Protein AF-0000000080755543 (afdb_homodimer)

Solvent-accessible surface area (backbone atoms only — not comparable to full-atom values): 15849 Å² total; per-residue (Å²): 126,60,71,43,60,29,47,16,45,87,74,57,48,72,67,42,70,50,71,41,72,50,65,40,46,71,66,43,45,53,39,49,22,66,61,33,65,43,35,52,30,51,50,73,30,61,71,57,5,44,73,40,98,72,52,38,37,32,52,60,81,50,53,57,50,35,38,46,50,20,32,36,39,59,59,58,41,4,62,70,47,40,73,37,30,40,39,40,36,50,69,46,90,46,44,70,67,39,34,38,34,35,40,38,29,32,68,40,81,47,79,89,42,25,35,35,30,38,45,31,28,24,38,79,83,71,44,67,28,30,42,36,38,33,36,31,35,43,19,78,60,75,49,71,47,65,40,48,82,73,67,48,73,44,78,90,127,60,72,44,62,28,48,16,46,86,72,57,47,72,69,41,69,51,71,42,74,50,64,42,45,71,66,42,45,52,40,50,22,66,60,34,65,44,35,52,27,50,51,72,30,60,72,58,5,44,72,39,98,73,53,37,38,32,51,61,79,52,52,58,51,36,38,46,49,19,33,35,40,59,58,57,43,4,61,69,47,40,73,38,30,39,40,40,36,50,69,46,90,46,43,70,66,38,34,38,36,35,41,37,30,31,67,40,80,47,78,90,42,25,35,35,30,37,46,32,29,24,37,78,82,69,44,67,28,31,42,37,37,33,36,31,36,42,19,79,59,76,48,72,45,66,40,48,82,73,68,49,74,45,79,90

pLDDT: mean 97.22, std 3.9, range [59.38, 99.0]

Radius of gyration: 18.63 Å; Cα contacts (8 Å, |Δi|>4): 804; chains: 2; bounding box: 37×51×47 Å

Secondary structure (DSSP, 8-state):
--EEE---GGG--TT-EEEEEEE--HHHHHHHHHHH----HHHH-HHHHHTSTTSS-B--TTHHHHHHHHHHHHTSS-TTPEEEEEEEEE-S--BTTPEEEEEEEEEEEETTTEEEEEEEEE-TT--EEEEEEEEEEPPSS--EEEPPPPPPEEE-/--EEE---GGG--TT-EEEEEEE--HHHHHHHHHHH----HHHH-HHHHHTSTTSS-B--TTHHHHHHHHHHHHTSS-TT-EEEEEEEEE-SPPBTTPEEEEEEEEEEEETTTEEEEEEEEE-TT--EEEEEEEEEE--SS--EEEPPPPPPEEE-

Structure (mmCIF, N/CA/C/O backbone):
data_AF-0000000080755543-model_v1
#
loop_
_entity.id
_entity.type
_entity.pdbx_description
1 polymer '3-Re enoyl-CoA hydratase PhaJ'
#
loop_
_atom_site.group_PDB
_atom_site.id
_atom_site.type_symbol
_atom_site.label_atom_id
_atom_site.label_alt_id
_atom_site.label_comp_id
_atom_site.label_asym_id
_atom_site.label_entity_id
_atom_site.label_seq_id
_atom_site.pdbx_PDB_ins_code
_atom_site.Cartn_x
_atom_site.Cartn_y
_atom_site.Cartn_z
_atom_site.occupancy
_atom_site.B_iso_or_equiv
_atom_site.auth_seq_id
_atom_site.auth_comp_id
_atom_site.auth_asym_id
_atom_site.auth_atom_id
_atom_site.pdbx_PDB_model_num
ATOM 1 N N . MET A 1 1 ? 8.055 -24.906 4.914 1 59.69 1 MET A N 1
ATOM 2 C CA . MET A 1 1 ? 7.906 -23.781 4 1 59.69 1 MET A CA 1
ATOM 3 C C . MET A 1 1 ? 6.59 -23.875 3.234 1 59.69 1 MET A C 1
ATOM 5 O O . MET A 1 1 ? 6.098 -24.969 2.963 1 59.69 1 MET A O 1
ATOM 9 N N . SER A 1 2 ? 5.754 -22.766 3.199 1 84.81 2 SER A N 1
ATOM 10 C CA . SER A 1 2 ? 4.422 -22.875 2.613 1 84.81 2 SER A CA 1
ATOM 11 C C . SER A 1 2 ? 4.473 -22.734 1.096 1 84.81 2 SER A C 1
ATOM 13 O O . SER A 1 2 ? 5.324 -22.016 0.563 1 84.81 2 SER A O 1
ATOM 15 N N . GLN A 1 3 ? 3.984 -23.672 0.426 1 94.31 3 GLN A N 1
ATOM 16 C CA . GLN A 1 3 ? 3.85 -23.641 -1.026 1 94.31 3 GLN A CA 1
ATOM 17 C C . GLN A 1 3 ? 2.514 -23.047 -1.442 1 94.31 3 GLN A C 1
ATOM 19 O O . GLN A 1 3 ? 1.481 -23.312 -0.825 1 94.31 3 GLN A O 1
ATOM 24 N N . VAL A 1 4 ? 2.594 -22.203 -2.484 1 96.44 4 VAL A N 1
ATOM 25 C CA . VAL A 1 4 ? 1.366 -21.625 -3.023 1 96.44 4 VAL A CA 1
ATOM 26 C C . VAL A 1 4 ? 1.247 -21.969 -4.508 1 96.44 4 VAL A C 1
ATOM 28 O O . VAL A 1 4 ? 2.215 -21.844 -5.262 1 96.44 4 VAL A O 1
ATOM 31 N N . THR A 1 5 ? 0.098 -22.406 -4.898 1 98 5 THR A N 1
ATOM 32 C CA . THR A 1 5 ? -0.198 -22.703 -6.297 1 98 5 THR A CA 1
ATOM 33 C C . THR A 1 5 ? -1.184 -21.688 -6.871 1 98 5 THR A C 1
ATOM 35 O O . THR A 1 5 ? -2.162 -21.328 -6.215 1 98 5 THR A O 1
ATOM 38 N N . ASN A 1 6 ? -0.936 -21.219 -8.102 1 98.44 6 ASN A N 1
ATOM 39 C CA . ASN A 1 6 ? -1.79 -20.203 -8.695 1 98.44 6 ASN A CA 1
ATOM 40 C C . ASN A 1 6 ? -3.006 -20.812 -9.383 1 98.44 6 ASN A C 1
ATOM 42 O O . ASN A 1 6 ? -3.117 -22.031 -9.469 1 98.44 6 ASN A O 1
ATOM 46 N N . VAL A 1 7 ? -3.963 -19.922 -9.648 1 98.75 7 VAL A N 1
ATOM 47 C CA . VAL A 1 7 ? -5.086 -20.25 -10.516 1 98.75 7 VAL A CA 1
ATOM 48 C C . VAL A 1 7 ? -4.91 -19.562 -11.867 1 98.75 7 VAL A C 1
ATOM 50 O O . VAL A 1 7 ? -5.121 -18.359 -11.992 1 98.75 7 VAL A O 1
ATOM 53 N N . PRO A 1 8 ? -4.566 -20.281 -12.891 1 98.75 8 PRO A N 1
ATOM 54 C CA . PRO A 1 8 ? -4.332 -19.656 -14.195 1 98.75 8 PRO A CA 1
ATOM 55 C C . PRO A 1 8 ? -5.605 -19.078 -14.805 1 98.75 8 PRO A C 1
ATOM 57 O O . PRO A 1 8 ? -6.711 -19.469 -14.43 1 98.75 8 PRO A O 1
ATOM 60 N N . TYR A 1 9 ? -5.438 -18.188 -15.758 1 98.81 9 TYR A N 1
ATOM 61 C CA . TYR A 1 9 ? -6.523 -17.453 -16.406 1 98.81 9 TYR A CA 1
ATOM 62 C C . TYR A 1 9 ? -7.613 -18.422 -16.875 1 98.81 9 TYR A C 1
ATOM 64 O O . TYR A 1 9 ? -8.805 -18.172 -16.656 1 98.81 9 TYR A O 1
ATOM 72 N N . GLY A 1 10 ? -7.184 -19.469 -17.469 1 98.69 10 GLY A N 1
ATOM 73 C CA . GLY A 1 10 ? -8.125 -20.406 -18.031 1 98.69 10 GLY A CA 1
ATOM 74 C C . GLY A 1 10 ? -9.016 -21.062 -17 1 98.69 10 GLY A C 1
ATOM 75 O O . GLY A 1 10 ? -10.125 -21.5 -17.297 1 98.69 10 GLY A O 1
ATOM 76 N N . ASP A 1 11 ? -8.523 -21.141 -15.734 1 98.75 11 ASP A N 1
ATOM 77 C CA . ASP A 1 11 ? -9.234 -21.859 -14.68 1 98.75 11 ASP A CA 1
ATOM 78 C C . ASP A 1 11 ? -10.016 -20.891 -13.789 1 98.75 11 ASP A C 1
ATOM 80 O O . ASP A 1 11 ? -10.773 -21.328 -12.914 1 98.75 11 ASP A O 1
ATOM 84 N N . LEU A 1 12 ? -9.852 -19.594 -13.961 1 98.81 12 LEU A N 1
ATOM 85 C CA . LEU A 1 12 ? -10.625 -18.625 -13.211 1 98.81 12 LEU A CA 1
ATOM 86 C C . LEU A 1 12 ? -12.07 -18.578 -13.695 1 98.81 12 LEU A C 1
ATOM 88 O O . LEU A 1 12 ? -12.336 -18.797 -14.883 1 98.81 12 LEU A O 1
ATOM 92 N N . GLU A 1 13 ? -12.961 -18.281 -12.789 1 98.75 13 GLU A N 1
ATOM 93 C CA . GLU A 1 13 ? -14.375 -18.156 -13.125 1 98.75 13 GLU A CA 1
ATOM 94 C C . GLU A 1 13 ? -14.969 -16.875 -12.539 1 98.75 13 GLU A C 1
ATOM 96 O O . GLU A 1 13 ? -14.727 -16.547 -11.375 1 98.75 13 GLU A O 1
ATOM 101 N N . VAL A 1 14 ? -15.773 -16.219 -13.414 1 98.81 14 VAL A N 1
ATOM 102 C CA . VAL A 1 14 ? -16.484 -15.047 -12.914 1 98.81 14 VAL A CA 1
ATOM 103 C C . VAL A 1 14 ? -17.328 -15.438 -11.703 1 98.81 14 VAL A C 1
ATOM 105 O O . VAL A 1 14 ? -18.031 -16.453 -11.727 1 98.81 14 VAL A O 1
ATOM 108 N N . GLY A 1 15 ? -17.234 -14.742 -10.633 1 98.88 15 GLY A N 1
ATOM 109 C CA . GLY A 1 15 ? -17.953 -15.031 -9.398 1 98.88 15 GLY A CA 1
ATOM 110 C C . GLY A 1 15 ? -17.125 -15.82 -8.398 1 98.88 15 GLY A C 1
ATOM 111 O O . GLY A 1 15 ? -17.516 -15.953 -7.238 1 98.88 15 GLY A O 1
ATOM 112 N N . GLN A 1 16 ? -16 -16.375 -8.828 1 98.88 16 GLN A N 1
ATOM 113 C CA . GLN A 1 16 ? -15.109 -17.109 -7.938 1 98.88 16 GLN A CA 1
ATOM 114 C C . GLN A 1 16 ? -14.609 -16.219 -6.805 1 98.88 16 GLN A C 1
ATOM 116 O O . GLN A 1 16 ? -14.289 -15.047 -7.031 1 98.88 16 GLN A O 1
ATOM 121 N N . LYS A 1 17 ? -14.516 -16.75 -5.602 1 98.94 17 LYS A N 1
ATOM 122 C CA . LYS A 1 17 ? -14.148 -15.953 -4.434 1 98.94 17 LYS A CA 1
ATOM 123 C C . LYS A 1 17 ? -12.961 -16.578 -3.701 1 98.94 17 LYS A C 1
ATOM 125 O O . LYS A 1 17 ? -12.719 -17.781 -3.809 1 98.94 17 LYS A O 1
ATOM 130 N N . ALA A 1 18 ? -12.211 -15.828 -2.988 1 98.88 18 ALA A N 1
ATOM 131 C CA . ALA A 1 18 ? -11.133 -16.188 -2.074 1 98.88 18 ALA A CA 1
ATOM 132 C C . ALA A 1 18 ? -10.93 -15.117 -1.008 1 98.88 18 ALA A C 1
ATOM 134 O O . ALA A 1 18 ? -11.461 -14.016 -1.12 1 98.88 18 ALA A O 1
ATOM 135 N N . SER A 1 19 ? -10.242 -15.461 0.04 1 98.81 19 SER A N 1
ATOM 136 C CA . SER A 1 19 ? -10.023 -14.477 1.097 1 98.81 19 SER A CA 1
ATOM 137 C C . SER A 1 19 ? -8.641 -14.625 1.723 1 98.81 19 SER A C 1
ATOM 139 O O . SER A 1 19 ? -8.016 -15.68 1.61 1 98.81 19 SER A O 1
ATOM 141 N N . TYR A 1 20 ? -8.164 -13.633 2.289 1 98.69 20 TYR A N 1
ATOM 142 C CA . TYR A 1 20 ? -6.914 -13.5 3.025 1 98.69 20 TYR A CA 1
ATOM 143 C C . TYR A 1 20 ? -7.105 -12.648 4.273 1 98.69 20 TYR A C 1
ATOM 145 O O . TYR A 1 20 ? -7.621 -11.531 4.191 1 98.69 20 TYR A O 1
ATOM 153 N N . SER A 1 21 ? -6.715 -13.141 5.441 1 98.69 21 SER A N 1
ATOM 154 C CA . SER A 1 21 ? -6.98 -12.43 6.688 1 98.69 21 SER A CA 1
ATOM 155 C C . SER A 1 21 ? -5.695 -12.211 7.48 1 98.69 21 SER A C 1
ATOM 157 O O . SER A 1 21 ? -4.793 -13.047 7.461 1 98.69 21 SER A O 1
ATOM 159 N N . LYS A 1 22 ? -5.684 -11.117 8.18 1 98.31 22 LYS A N 1
ATOM 160 C CA . LYS A 1 22 ? -4.566 -10.781 9.055 1 98.31 22 LYS A CA 1
ATOM 161 C C . LYS A 1 22 ? -5.02 -9.875 10.203 1 98.31 22 LYS A C 1
ATOM 163 O O . LYS A 1 22 ? -5.812 -8.953 9.992 1 98.31 22 LYS A O 1
ATOM 168 N N . THR A 1 23 ? -4.555 -10.133 11.352 1 98.69 23 THR A N 1
ATOM 169 C CA . THR A 1 23 ? -4.789 -9.242 12.477 1 98.69 23 THR A CA 1
ATOM 170 C C . THR A 1 23 ? -3.711 -8.164 12.547 1 98.69 23 THR A C 1
ATOM 172 O O . THR A 1 23 ? -2.52 -8.461 12.438 1 98.69 23 THR A O 1
ATOM 175 N N . VAL A 1 24 ? -4.102 -6.941 12.711 1 98.31 24 VAL A N 1
ATOM 176 C CA . VAL A 1 24 ? -3.203 -5.793 12.742 1 98.31 24 VAL A CA 1
ATOM 177 C C . VAL A 1 24 ? -2.51 -5.719 14.102 1 98.31 24 VAL A C 1
ATOM 179 O O . VAL A 1 24 ? -3.162 -5.516 15.133 1 98.31 24 VAL A O 1
ATOM 182 N N . GLU A 1 25 ? -1.254 -5.875 14.047 1 97.75 25 GLU A N 1
ATOM 183 C CA . GLU A 1 25 ? -0.444 -5.793 15.258 1 97.75 25 GLU A CA 1
ATOM 184 C C . GLU A 1 25 ? 0.414 -4.531 15.266 1 97.75 25 GLU A C 1
ATOM 186 O O . GLU A 1 25 ? 0.613 -3.904 14.219 1 97.75 25 GLU A O 1
ATOM 191 N N . GLU A 1 26 ? 0.943 -4.207 16.469 1 96.56 26 GLU A N 1
ATOM 192 C CA . GLU A 1 26 ? 1.8 -3.031 16.609 1 96.56 26 GLU A CA 1
ATOM 193 C C . GLU A 1 26 ? 3.014 -3.125 15.688 1 96.56 26 GLU A C 1
ATOM 195 O O . GLU A 1 26 ? 3.418 -2.129 15.086 1 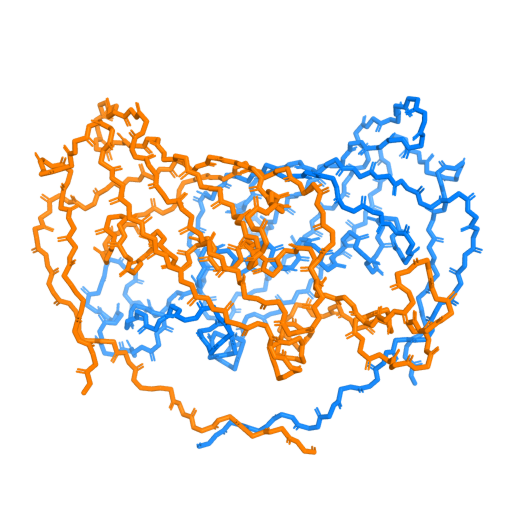96.56 26 GLU A O 1
ATOM 200 N N . LYS A 1 27 ? 3.605 -4.301 15.578 1 96.81 27 LYS A N 1
ATOM 201 C CA . LYS A 1 27 ? 4.777 -4.492 14.727 1 96.81 27 LYS A CA 1
ATOM 202 C C . LYS A 1 27 ? 4.465 -4.156 13.273 1 96.81 27 LYS A C 1
ATOM 204 O O . LYS A 1 27 ? 5.316 -3.631 12.555 1 96.81 27 LYS A O 1
ATOM 209 N N . ASP A 1 28 ? 3.256 -4.457 12.844 1 97.69 28 ASP A N 1
ATOM 210 C CA . ASP A 1 28 ? 2.869 -4.191 11.461 1 97.69 28 ASP A CA 1
ATOM 211 C C . ASP A 1 28 ? 2.873 -2.691 11.164 1 97.69 28 ASP A C 1
ATOM 213 O O . ASP A 1 28 ? 3.336 -2.262 10.109 1 97.69 28 ASP A O 1
ATOM 217 N N . ILE A 1 29 ?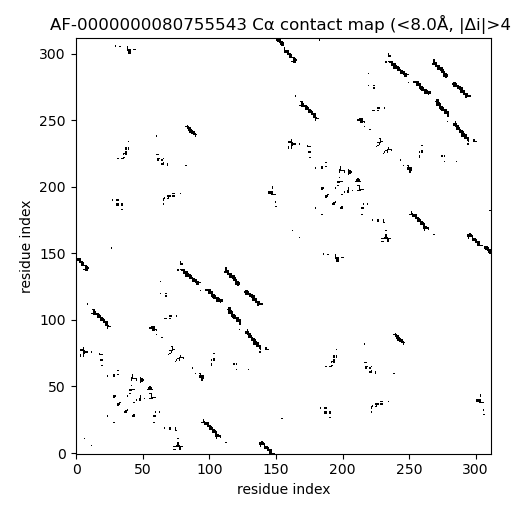 2.4 -1.939 12.141 1 97.75 29 ILE A N 1
ATOM 218 C CA . ILE A 1 29 ? 2.334 -0.488 12.008 1 97.75 29 ILE A CA 1
ATOM 219 C C . ILE A 1 29 ? 3.744 0.094 11.984 1 97.75 29 ILE A C 1
ATOM 221 O O . ILE A 1 29 ? 4.043 0.988 11.188 1 97.75 29 ILE A O 1
ATOM 225 N N . GLN A 1 30 ? 4.613 -0.444 12.828 1 97.81 30 GLN A N 1
ATOM 226 C CA . GLN A 1 30 ? 6 -0.001 12.875 1 97.81 30 GLN A CA 1
ATOM 227 C C . GLN A 1 30 ? 6.727 -0.322 11.57 1 97.81 30 GLN A C 1
ATOM 229 O O . GLN A 1 30 ? 7.48 0.504 11.055 1 97.81 30 GLN A O 1
ATOM 234 N N . LEU A 1 31 ? 6.484 -1.506 11.055 1 98.31 31 LEU A N 1
ATOM 235 C CA . LEU A 1 31 ? 7.109 -1.907 9.797 1 98.31 31 LEU A CA 1
ATOM 236 C C . LEU A 1 31 ? 6.633 -1.026 8.648 1 98.31 31 LEU A C 1
ATOM 238 O O . LEU A 1 31 ? 7.43 -0.619 7.801 1 98.31 31 LEU A O 1
ATOM 242 N N . PHE A 1 32 ? 5.309 -0.717 8.609 1 98.69 32 PHE A N 1
ATOM 243 C CA . PHE A 1 32 ? 4.777 0.142 7.555 1 98.69 32 PHE A CA 1
ATOM 244 C C . PHE A 1 32 ? 5.398 1.531 7.625 1 98.69 32 PHE A C 1
ATOM 246 O O . PHE A 1 32 ? 5.766 2.107 6.598 1 98.69 32 PHE A O 1
ATOM 253 N N . ALA A 1 33 ? 5.473 2.025 8.836 1 98.38 33 ALA A N 1
ATOM 254 C CA . ALA A 1 33 ? 6.082 3.338 9.031 1 98.38 33 ALA A CA 1
ATOM 255 C C . ALA A 1 33 ? 7.527 3.352 8.555 1 98.38 33 ALA A C 1
ATOM 257 O O . ALA A 1 33 ? 7.949 4.281 7.855 1 98.38 33 ALA A O 1
ATOM 258 N N . ALA A 1 34 ? 8.281 2.33 8.859 1 97.38 34 ALA A N 1
ATOM 259 C CA . ALA A 1 34 ? 9.688 2.238 8.5 1 97.38 34 ALA A CA 1
ATOM 260 C C . ALA A 1 34 ? 9.875 2.188 6.988 1 97.38 34 ALA A C 1
ATOM 262 O O . ALA A 1 34 ? 10.734 2.877 6.434 1 97.38 34 ALA A O 1
ATOM 263 N N . LEU A 1 35 ? 9.07 1.461 6.352 1 97.31 35 LEU A N 1
ATOM 264 C CA . LEU A 1 35 ? 9.289 1.274 4.922 1 97.31 35 LEU A CA 1
ATOM 265 C C . LEU A 1 35 ? 8.758 2.463 4.129 1 97.31 35 LEU A C 1
ATOM 267 O O . LEU A 1 35 ? 9.352 2.869 3.129 1 97.31 35 LEU A O 1
ATOM 271 N N . SER A 1 36 ? 7.641 3.059 4.535 1 98.06 36 SER A N 1
ATOM 272 C CA . SER A 1 36 ? 6.988 4.109 3.758 1 98.06 36 SER A CA 1
ATOM 273 C C . SER A 1 36 ? 7.582 5.477 4.066 1 98.06 36 SER A C 1
ATOM 275 O O . SER A 1 36 ? 7.543 6.379 3.229 1 98.06 36 SER A O 1
ATOM 277 N N . GLY A 1 37 ? 7.969 5.652 5.363 1 97.06 37 GLY A N 1
ATOM 278 C CA . GLY A 1 37 ? 8.422 6.953 5.83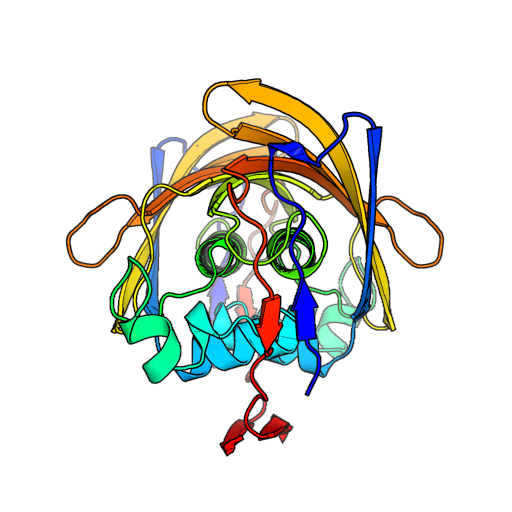2 1 97.06 37 GLY A CA 1
ATOM 279 C C . GLY A 1 37 ? 7.332 7.738 6.539 1 97.06 37 GLY A C 1
ATOM 280 O O . GLY A 1 37 ? 7.555 8.875 6.969 1 97.06 37 GLY A O 1
ATOM 281 N N . ASP A 1 38 ? 6.141 7.18 6.68 1 97.94 38 ASP A N 1
ATOM 282 C CA . ASP A 1 38 ? 5.051 7.832 7.395 1 97.94 38 ASP A CA 1
ATOM 283 C C . ASP A 1 38 ? 5.121 7.539 8.891 1 97.94 38 ASP A C 1
ATOM 285 O O . ASP A 1 38 ? 4.492 6.594 9.375 1 97.94 38 ASP A O 1
ATOM 289 N N . HIS A 1 39 ? 5.758 8.43 9.609 1 97.56 39 HIS A N 1
ATOM 290 C CA . HIS A 1 39 ? 5.945 8.297 11.055 1 97.56 39 HIS A CA 1
ATOM 291 C C . HIS A 1 39 ? 4.98 9.195 11.82 1 97.56 39 HIS A C 1
ATOM 293 O O . HIS A 1 39 ? 5.312 9.688 12.898 1 97.56 39 HIS A O 1
ATOM 299 N N . ASN A 1 40 ? 3.906 9.523 11.25 1 97.06 40 ASN A N 1
ATOM 300 C CA . ASN A 1 40 ? 2.902 10.344 11.922 1 97.06 40 ASN A CA 1
ATOM 301 C C . ASN A 1 40 ? 2.539 9.773 13.289 1 97.06 40 ASN A C 1
ATOM 303 O O . ASN A 1 40 ? 2.256 8.586 13.414 1 97.06 40 ASN A O 1
ATOM 307 N N . PRO A 1 41 ? 2.525 10.57 14.289 1 97.12 41 PRO A N 1
ATOM 308 C CA . PRO A 1 41 ? 2.293 10.062 15.641 1 97.12 41 PRO A CA 1
ATOM 309 C C . PRO A 1 41 ? 0.895 9.477 15.82 1 97.12 41 PRO A C 1
ATOM 311 O O . PRO A 1 41 ? 0.662 8.695 16.75 1 97.12 41 PRO A O 1
ATOM 314 N N . VAL A 1 42 ? -0.042 9.758 14.938 1 96.81 42 VAL A N 1
ATOM 315 C CA . VAL A 1 42 ? -1.387 9.203 15.039 1 96.81 42 VAL A CA 1
ATOM 316 C C . VAL A 1 42 ? -1.329 7.684 14.891 1 96.81 42 VAL A C 1
ATOM 318 O O . VAL A 1 42 ? -2.197 6.973 15.406 1 96.81 42 VAL A O 1
ATOM 321 N N . HIS A 1 43 ? -0.258 7.176 14.211 1 97.94 43 HIS A N 1
ATOM 322 C CA . HIS A 1 43 ? -0.103 5.742 13.984 1 97.94 43 HIS A CA 1
ATOM 323 C C . HIS A 1 43 ? 0.769 5.105 15.062 1 97.94 43 HIS A C 1
ATOM 325 O O . HIS A 1 43 ? 0.714 3.893 15.273 1 97.94 43 HIS A O 1
ATOM 331 N N . LEU A 1 44 ? 1.617 5.891 15.758 1 97.5 44 LEU A N 1
ATOM 332 C CA . LEU A 1 44 ? 2.736 5.27 16.469 1 97.5 44 LEU A CA 1
ATOM 333 C C . LEU A 1 44 ? 2.748 5.672 17.938 1 97.5 44 LEU A C 1
ATOM 335 O O . LEU A 1 44 ? 3.352 4.988 18.766 1 97.5 44 LEU A O 1
ATOM 339 N N . ASP A 1 45 ? 2.148 6.805 18.266 1 96.88 45 ASP A N 1
ATOM 340 C CA . ASP A 1 45 ? 2.229 7.375 19.609 1 96.88 45 ASP 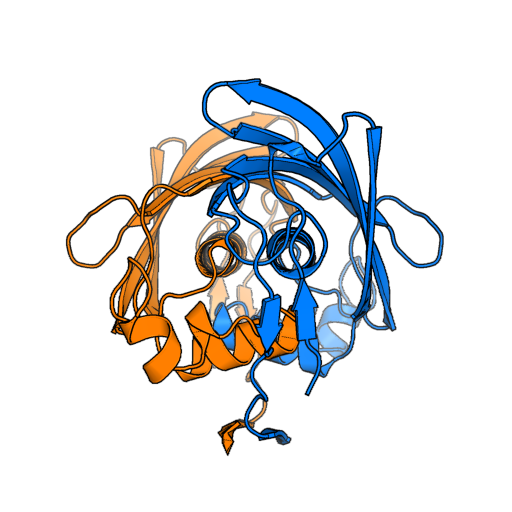A CA 1
ATOM 341 C C . ASP A 1 45 ? 0.889 7.27 20.328 1 96.88 45 ASP A C 1
ATOM 343 O O . ASP A 1 45 ? -0.038 8.031 20.047 1 96.88 45 ASP A O 1
ATOM 347 N N . PRO A 1 46 ? 0.851 6.398 21.344 1 96.31 46 PRO A N 1
ATOM 348 C CA . PRO A 1 46 ? -0.428 6.199 22.031 1 96.31 46 PRO A CA 1
ATOM 349 C C . PRO A 1 46 ? -0.951 7.477 22.688 1 96.31 46 PRO A C 1
ATOM 351 O O . PRO A 1 46 ? -2.164 7.699 22.734 1 96.31 46 PRO A O 1
ATOM 354 N N . GLU A 1 47 ? -0.097 8.281 23.188 1 96.5 47 GLU A N 1
ATOM 355 C CA . GLU A 1 47 ? -0.535 9.508 23.859 1 96.5 47 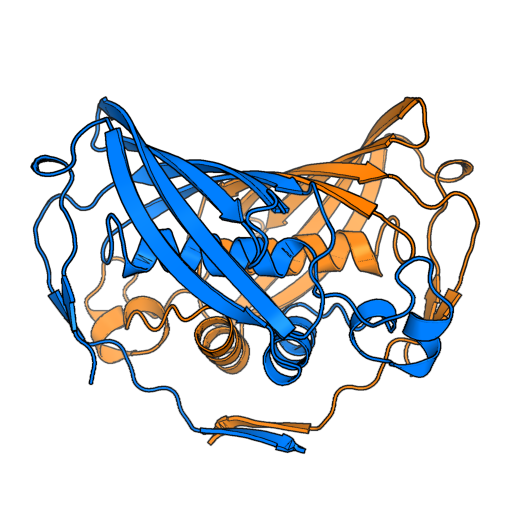GLU A CA 1
ATOM 356 C C . GLU A 1 47 ? -1.107 10.5 22.844 1 96.5 47 GLU A C 1
ATOM 358 O O . GLU A 1 47 ? -2.146 11.117 23.094 1 96.5 47 GLU A O 1
ATOM 363 N N . PHE A 1 48 ? -0.441 10.68 21.797 1 96.25 48 PHE A N 1
ATOM 364 C CA . PHE A 1 48 ? -0.95 11.555 20.75 1 96.25 48 PHE A CA 1
ATOM 365 C C . PHE A 1 48 ? -2.281 11.047 20.203 1 96.25 48 PHE A C 1
ATOM 367 O O . PHE A 1 48 ? -3.234 11.812 20.062 1 96.25 48 PHE A O 1
ATOM 374 N N . ALA A 1 49 ? -2.342 9.766 19.891 1 96 49 ALA A N 1
ATOM 375 C CA . ALA A 1 49 ? -3.529 9.156 19.297 1 96 49 ALA A CA 1
ATOM 376 C C . ALA A 1 49 ? -4.73 9.266 20.234 1 96 49 ALA A C 1
ATOM 378 O O . ALA A 1 49 ? -5.867 9.398 19.781 1 96 49 ALA A O 1
ATOM 379 N N . ALA A 1 50 ? -4.434 9.234 21.531 1 96.19 50 ALA A N 1
ATOM 380 C CA . ALA A 1 50 ? -5.504 9.328 22.531 1 96.19 50 ALA A CA 1
ATOM 381 C C . ALA A 1 50 ? -6.223 10.672 22.438 1 96.19 50 ALA A C 1
ATOM 383 O O . ALA A 1 50 ? -7.398 10.773 22.797 1 96.19 50 ALA A O 1
ATOM 384 N N . ARG A 1 51 ? -5.57 11.625 21.922 1 94.88 51 ARG A N 1
ATOM 385 C CA . ARG A 1 51 ? -6.121 12.969 21.828 1 94.88 51 ARG A CA 1
ATOM 386 C C . ARG A 1 51 ? -6.688 13.234 20.438 1 94.88 51 ARG A C 1
ATOM 388 O O . ARG A 1 51 ? -7.258 14.305 20.203 1 94.88 51 ARG A O 1
ATOM 395 N N . SER A 1 52 ? -6.473 12.328 19.547 1 93.06 52 SER A N 1
ATOM 396 C CA . SER A 1 52 ? -7.023 12.445 18.203 1 93.06 52 SER A CA 1
ATOM 397 C C . SER A 1 52 ? -8.5 12.078 18.172 1 93.06 52 SER A C 1
ATOM 399 O O . SER A 1 52 ? -9.031 11.547 19.156 1 93.06 52 SER A O 1
ATOM 401 N N . PRO A 1 53 ? -9.164 12.328 17.094 1 92.38 53 PRO A N 1
ATOM 402 C CA . PRO A 1 53 ? -10.57 11.93 16.969 1 92.38 53 PRO A CA 1
ATOM 403 C C . PRO A 1 53 ? -10.766 10.422 17.062 1 92.38 53 PRO A C 1
ATOM 405 O O . PRO A 1 53 ? -11.875 9.953 17.312 1 92.38 53 PRO A O 1
ATOM 408 N N . TYR A 1 54 ? -9.734 9.602 16.906 1 94.31 54 TYR A N 1
ATOM 409 C CA . TYR A 1 54 ? -9.836 8.148 16.891 1 94.31 54 TYR A CA 1
ATOM 410 C C . TYR A 1 54 ? -9.648 7.562 18.281 1 94.31 54 TYR A C 1
ATOM 412 O O . TYR A 1 54 ? -9.93 6.387 18.516 1 94.31 54 TYR A O 1
ATOM 420 N N . LYS A 1 55 ? -9.07 8.352 19.219 1 96.19 55 LYS A N 1
ATOM 421 C CA . LYS A 1 55 ? -8.938 8.062 20.641 1 96.19 55 LYS A CA 1
ATOM 422 C C . LYS A 1 55 ? -7.949 6.918 20.875 1 96.19 55 LYS A C 1
ATOM 424 O O . LYS A 1 55 ? -7.734 6.5 22.016 1 96.19 55 LYS A O 1
ATOM 429 N N . GLU A 1 56 ? -7.406 6.355 19.859 1 96.69 56 GLU A N 1
ATOM 430 C CA . GLU A 1 56 ? -6.359 5.34 19.859 1 96.69 56 GLU A CA 1
ATOM 431 C C . GLU A 1 56 ? -5.574 5.344 18.547 1 96.69 56 GLU A C 1
ATOM 433 O O . GLU A 1 56 ? -5.949 6.039 17.609 1 96.69 56 GLU A O 1
ATOM 438 N N . ARG A 1 57 ? -4.492 4.648 18.578 1 97.44 57 ARG A N 1
ATOM 439 C CA . ARG A 1 57 ? -3.701 4.566 17.344 1 97.44 57 ARG A CA 1
ATOM 440 C C . ARG A 1 57 ? -4.477 3.857 16.25 1 97.44 57 ARG A C 1
ATOM 442 O O . ARG A 1 57 ? -5.215 2.908 16.516 1 97.44 57 ARG A O 1
ATOM 449 N N . ILE A 1 58 ? -4.277 4.305 15.023 1 98 58 ILE A N 1
ATOM 450 C CA . ILE A 1 58 ? -4.887 3.67 13.859 1 98 58 ILE A CA 1
ATOM 451 C C . ILE A 1 58 ? -3.803 3.248 12.875 1 98 58 ILE A C 1
ATOM 453 O O . ILE A 1 58 ? -2.703 3.807 12.875 1 98 58 ILE A O 1
ATOM 457 N N . ALA A 1 59 ? -4.066 2.246 12.062 1 98.12 59 ALA A N 1
ATOM 458 C CA . ALA A 1 59 ? -3.158 1.821 11 1 98.12 59 ALA A CA 1
ATOM 459 C C . ALA A 1 59 ? -3.129 2.84 9.867 1 98.12 59 ALA A C 1
ATOM 461 O O . ALA A 1 59 ? -4.055 3.639 9.719 1 98.12 59 ALA A O 1
ATOM 462 N N . HIS A 1 60 ? -2.074 2.818 9.141 1 98.31 60 HIS A N 1
ATOM 463 C CA . HIS A 1 60 ? -2.006 3.631 7.93 1 98.31 60 HIS A CA 1
ATOM 464 C C . HIS A 1 60 ? -3.094 3.236 6.938 1 98.31 60 HIS A C 1
ATOM 466 O O . HIS A 1 60 ? -3.385 2.049 6.77 1 98.31 60 HIS A O 1
ATOM 472 N N . GLY A 1 61 ? -3.656 4.207 6.285 1 96.94 61 GLY A N 1
ATOM 473 C CA . GLY A 1 61 ? -4.703 3.916 5.32 1 96.94 61 GLY A CA 1
ATOM 474 C C . GLY A 1 61 ? -4.285 2.893 4.281 1 96.94 61 GLY A C 1
ATOM 475 O O . GLY A 1 61 ? -5.031 1.95 3.998 1 96.94 61 GLY A O 1
ATOM 476 N N . MET A 1 62 ? -3.096 2.992 3.773 1 98.56 62 MET A N 1
ATOM 477 C CA . MET A 1 62 ? -2.613 2.16 2.674 1 98.56 62 MET A CA 1
ATOM 478 C C . MET A 1 62 ? -2.109 0.816 3.188 1 98.56 62 MET A C 1
ATOM 480 O O . MET A 1 62 ? -1.616 -0.005 2.412 1 98.56 62 MET A O 1
ATOM 484 N N . PHE A 1 63 ? -2.16 0.585 4.52 1 98.69 63 PHE A N 1
ATOM 485 C CA . PHE A 1 63 ? -1.883 -0.733 5.078 1 98.69 63 PHE A CA 1
ATOM 486 C C . PHE A 1 63 ? -2.787 -1.787 4.453 1 98.69 63 PHE A C 1
ATOM 488 O O . PHE A 1 63 ? -2.322 -2.863 4.066 1 98.69 63 PHE A O 1
ATOM 495 N N . SER A 1 64 ? -4.059 -1.465 4.293 1 98.75 64 SER A N 1
ATOM 496 C CA . SER A 1 64 ? -5.004 -2.369 3.645 1 98.75 64 SER A CA 1
ATOM 497 C C . SER A 1 64 ? -4.605 -2.639 2.197 1 98.75 64 SER A C 1
ATOM 499 O O . SER A 1 64 ? -4.82 -3.74 1.685 1 98.75 64 SER A O 1
ATOM 501 N N . GLY A 1 65 ? -4.051 -1.622 1.513 1 98.75 65 GLY A N 1
ATOM 502 C CA . GLY A 1 65 ? -3.553 -1.828 0.162 1 98.75 65 GLY A CA 1
ATOM 503 C C . GLY A 1 65 ? -2.477 -2.895 0.079 1 98.75 65 GLY A C 1
ATOM 504 O O . GLY A 1 65 ? -2.457 -3.693 -0.86 1 98.75 65 GLY A O 1
ATOM 505 N N . ALA A 1 66 ? -1.604 -2.875 1.07 1 98.81 66 ALA A N 1
ATOM 506 C CA . ALA A 1 66 ? -0.558 -3.895 1.126 1 98.81 66 ALA A CA 1
ATOM 507 C C . ALA A 1 66 ? -1.157 -5.289 1.27 1 98.81 66 ALA A C 1
ATOM 509 O O . ALA A 1 66 ? -0.688 -6.242 0.64 1 98.81 66 ALA A O 1
ATOM 510 N N . LEU A 1 67 ? -2.201 -5.414 2.066 1 98.88 67 LEU A N 1
ATOM 511 C CA . LEU A 1 67 ? -2.848 -6.707 2.258 1 98.88 67 LEU A CA 1
ATOM 512 C C . LEU A 1 67 ? -3.576 -7.145 0.99 1 98.88 67 LEU A C 1
ATOM 514 O O . LEU A 1 67 ? -3.562 -8.328 0.638 1 98.88 67 LEU A O 1
ATOM 518 N N . ILE A 1 68 ? -4.199 -6.234 0.32 1 98.94 68 ILE A N 1
ATOM 519 C CA . ILE A 1 68 ? -4.898 -6.52 -0.929 1 98.94 68 ILE A CA 1
ATOM 520 C C . ILE A 1 68 ? -3.914 -7.074 -1.955 1 98.94 68 ILE A C 1
ATOM 522 O O . ILE A 1 68 ? -4.18 -8.102 -2.588 1 98.94 68 ILE A O 1
ATOM 526 N N . SER A 1 69 ? -2.766 -6.367 -2.104 1 98.69 69 SER A N 1
ATOM 527 C CA . SER A 1 69 ? -1.779 -6.812 -3.082 1 98.69 69 SER A CA 1
ATOM 528 C C . SER A 1 69 ? -1.28 -8.219 -2.764 1 98.69 69 SER A C 1
ATOM 530 O O . SER A 1 69 ? -1.072 -9.023 -3.67 1 98.69 69 SER A O 1
ATOM 532 N N . ALA A 1 70 ? -1.111 -8.508 -1.466 1 98.44 70 ALA A N 1
ATOM 533 C CA . ALA A 1 70 ? -0.678 -9.844 -1.047 1 98.44 70 ALA A CA 1
ATOM 534 C C . ALA A 1 70 ? -1.728 -10.891 -1.393 1 98.44 70 ALA A C 1
ATOM 536 O O . ALA A 1 70 ? -1.391 -11.992 -1.842 1 98.44 70 ALA A O 1
ATOM 537 N N . ALA A 1 71 ? -2.996 -10.578 -1.159 1 98.81 71 ALA A N 1
ATOM 538 C CA . ALA A 1 71 ? -4.082 -11.508 -1.454 1 98.81 71 ALA A CA 1
ATOM 539 C C . ALA A 1 71 ? -4.117 -11.859 -2.938 1 98.81 71 ALA A C 1
ATOM 541 O O . ALA A 1 71 ? -4.238 -13.031 -3.301 1 98.81 71 ALA A O 1
ATOM 542 N N . VAL A 1 72 ? -3.949 -10.859 -3.777 1 98.75 72 VAL A N 1
ATOM 543 C CA . VAL A 1 72 ? -3.973 -11.055 -5.223 1 98.75 72 VAL A CA 1
ATOM 544 C C . VAL A 1 72 ? -2.76 -11.875 -5.656 1 98.75 72 VAL A C 1
ATOM 546 O O . VAL A 1 72 ? -2.883 -12.789 -6.469 1 98.75 72 VAL A O 1
ATOM 549 N N . ALA A 1 73 ? -1.607 -11.633 -5.043 1 97.69 73 ALA A N 1
ATOM 550 C CA . ALA A 1 73 ? -0.33 -12.211 -5.449 1 97.69 73 ALA A CA 1
ATOM 551 C C . ALA A 1 73 ? -0.183 -13.633 -4.93 1 97.69 73 ALA A C 1
ATOM 553 O O . ALA A 1 73 ? 0.502 -14.461 -5.539 1 97.69 73 ALA A O 1
ATOM 554 N N . CYS A 1 74 ? -0.897 -13.891 -3.777 1 97.06 74 CYS A N 1
ATOM 555 C CA . CYS A 1 74 ? -0.543 -15.133 -3.098 1 97.06 74 CYS A CA 1
ATOM 556 C C . CYS A 1 74 ? -1.772 -16.016 -2.885 1 97.06 74 CYS A C 1
ATOM 558 O O . CYS A 1 74 ? -1.654 -17.156 -2.463 1 97.06 74 CYS A O 1
ATOM 560 N N . THR A 1 75 ? -2.967 -15.516 -3.15 1 97.69 75 THR A N 1
ATOM 561 C CA . THR A 1 75 ? -4.176 -16.297 -2.914 1 97.69 75 THR A CA 1
ATOM 562 C C . THR A 1 75 ? -4.922 -16.547 -4.223 1 97.69 75 THR A C 1
ATOM 564 O O . THR A 1 75 ? -5.109 -17.703 -4.625 1 97.69 75 THR A O 1
ATOM 567 N N . MET A 1 76 ? -5.316 -15.508 -4.855 1 98.62 76 MET A N 1
ATOM 568 C CA . MET A 1 76 ? -6.047 -15.633 -6.117 1 98.62 76 MET A CA 1
ATOM 569 C C . MET A 1 76 ? -5.918 -14.352 -6.945 1 98.62 76 MET A C 1
ATOM 571 O O . MET A 1 76 ? -6.375 -13.289 -6.527 1 98.62 76 MET A O 1
ATOM 575 N N . PRO A 1 77 ? -5.215 -14.492 -8.156 1 98.69 77 PRO A N 1
ATOM 576 C CA . PRO A 1 77 ? -4.883 -15.75 -8.836 1 98.69 77 PRO A CA 1
ATOM 577 C C . PRO A 1 77 ? -3.643 -16.422 -8.258 1 98.69 77 PRO A C 1
ATOM 579 O O . PRO A 1 77 ? -3.455 -17.625 -8.43 1 98.69 77 PRO A O 1
ATOM 582 N N . GLY A 1 78 ? -2.779 -15.594 -7.641 1 98.25 78 GLY A N 1
ATOM 583 C CA . GLY A 1 78 ? -1.588 -16.203 -7.062 1 98.25 78 GLY A CA 1
ATOM 584 C C . GLY A 1 78 ? -0.331 -15.93 -7.867 1 98.25 78 GLY A C 1
ATOM 585 O O . GLY A 1 78 ? -0.305 -15.016 -8.695 1 98.25 78 GLY A O 1
ATOM 586 N N . PRO A 1 79 ? 0.744 -16.688 -7.586 1 96.94 79 PRO A N 1
ATOM 587 C CA . PRO A 1 79 ? 2.051 -16.422 -8.195 1 96.94 79 PRO A CA 1
ATOM 588 C C . PRO A 1 79 ? 1.986 -16.328 -9.719 1 96.94 79 PRO A C 1
ATOM 590 O O . PRO A 1 79 ? 1.271 -17.109 -10.352 1 96.94 79 PRO A O 1
ATOM 593 N N . GLY A 1 80 ? 2.711 -15.367 -10.258 1 96.5 80 GLY A N 1
ATOM 594 C CA . GLY A 1 80 ? 2.705 -15.141 -11.688 1 96.5 80 GLY A CA 1
ATOM 595 C C . GLY A 1 80 ? 1.763 -14.023 -12.117 1 96.5 80 GLY A C 1
ATOM 596 O O . GLY A 1 80 ? 1.763 -13.617 -13.273 1 96.5 80 GLY A O 1
ATOM 597 N N . THR A 1 81 ? 0.992 -13.547 -11.195 1 98.06 81 THR A N 1
ATOM 598 C CA . THR A 1 81 ? 0.067 -12.445 -11.453 1 98.06 81 THR A CA 1
ATOM 599 C C . THR A 1 81 ? 0.826 -11.141 -11.672 1 98.06 81 THR A C 1
ATOM 601 O O . THR A 1 81 ? 1.754 -10.828 -10.922 1 98.06 81 THR A O 1
ATOM 604 N N . ILE A 1 82 ? 0.444 -10.438 -12.688 1 98 82 ILE A N 1
ATOM 605 C CA . ILE A 1 82 ? 0.969 -9.094 -12.914 1 98 82 ILE A CA 1
ATOM 606 C C . ILE A 1 82 ? -0.079 -8.062 -12.516 1 98 82 ILE A C 1
ATOM 608 O O . ILE A 1 82 ? -1.194 -8.062 -13.039 1 98 82 ILE A O 1
ATOM 612 N N . TYR A 1 83 ? 0.299 -7.293 -11.594 1 98.38 83 TYR A N 1
ATOM 613 C CA . TYR A 1 83 ? -0.567 -6.258 -11.039 1 98.38 83 TYR A CA 1
ATOM 614 C C . TYR A 1 83 ? -0.599 -5.031 -11.953 1 98.38 83 TYR A C 1
ATOM 616 O O . TYR A 1 83 ? 0.418 -4.355 -12.125 1 98.38 83 TYR A O 1
ATOM 624 N N . LEU A 1 84 ? -1.795 -4.645 -12.539 1 98.69 84 LEU A N 1
ATOM 625 C CA . LEU A 1 84 ? -1.88 -3.568 -13.523 1 98.69 84 LEU A CA 1
ATOM 626 C C . LEU A 1 84 ? -2.457 -2.303 -12.891 1 98.69 84 LEU A C 1
ATOM 628 O O . LEU A 1 84 ? -2.061 -1.191 -13.25 1 98.69 84 LEU A O 1
ATOM 632 N N . GLY A 1 85 ? -3.43 -2.479 -12.078 1 98.88 85 GLY A N 1
ATOM 633 C CA . GLY A 1 85 ? -4.059 -1.31 -11.484 1 98.88 85 GLY A CA 1
ATOM 634 C C . GLY A 1 85 ? -4.887 -1.639 -10.258 1 98.88 85 GLY A C 1
ATOM 635 O O . GLY A 1 85 ? -5.258 -2.795 -10.039 1 98.88 85 GLY A O 1
ATOM 636 N N . GLN A 1 86 ? -5.207 -0.679 -9.477 1 98.94 86 GLN A N 1
ATOM 637 C CA . GLN A 1 86 ? -5.988 -0.801 -8.25 1 98.94 86 GLN A CA 1
ATOM 638 C C . GLN A 1 86 ? -6.762 0.481 -7.961 1 98.94 86 GLN A C 1
ATOM 640 O O . GLN A 1 86 ? -6.215 1.581 -8.07 1 98.94 86 GLN A O 1
ATOM 645 N N . THR A 1 87 ? -8.016 0.34 -7.707 1 98.94 87 THR A N 1
ATOM 646 C CA . THR A 1 87 ? -8.805 1.419 -7.129 1 98.94 87 THR A CA 1
ATOM 647 C C . THR A 1 87 ? -9.164 1.111 -5.676 1 98.94 87 THR A C 1
ATOM 649 O O . THR A 1 87 ? -9.438 -0.04 -5.328 1 98.94 87 THR A O 1
ATOM 652 N N . MET A 1 88 ? -9.102 2.113 -4.832 1 98.88 88 MET A N 1
ATOM 653 C CA . MET A 1 88 ? -9.43 1.937 -3.422 1 98.88 88 MET A CA 1
ATOM 654 C C . MET A 1 88 ? -10.258 3.107 -2.902 1 98.88 88 MET A C 1
ATOM 656 O O . MET A 1 88 ? -9.984 4.262 -3.244 1 98.88 88 MET A O 1
ATOM 660 N N . GLN A 1 89 ? -11.258 2.826 -2.172 1 98.94 89 GLN A N 1
ATOM 661 C CA . GLN A 1 89 ? -12 3.77 -1.344 1 98.94 89 GLN A CA 1
ATOM 662 C C . GLN A 1 89 ? -11.906 3.402 0.134 1 98.94 89 GLN A C 1
ATOM 664 O O . GLN A 1 89 ? -12.383 2.344 0.55 1 98.94 89 GLN A O 1
ATOM 669 N N . PHE A 1 90 ? -11.297 4.258 0.885 1 98.75 90 PHE A N 1
ATOM 670 C CA . PHE A 1 90 ? -11.125 4.023 2.314 1 98.75 90 PHE A CA 1
ATOM 671 C C . PHE A 1 90 ? -12.352 4.488 3.09 1 98.75 90 PHE A C 1
ATOM 673 O O . PHE A 1 90 ? -12.625 5.688 3.17 1 98.75 90 PHE A O 1
ATOM 680 N N . THR A 1 91 ? -13.023 3.541 3.771 1 98.5 91 THR A N 1
ATOM 681 C CA . THR A 1 91 ? -14.352 3.871 4.277 1 98.5 91 THR A CA 1
ATOM 682 C C . THR A 1 91 ? -14.344 3.928 5.805 1 98.5 91 THR A C 1
ATOM 684 O O . THR A 1 91 ? -15.25 4.5 6.41 1 98.5 91 THR A O 1
ATOM 687 N N . ARG A 1 92 ? -13.367 3.25 6.402 1 97.94 92 ARG A N 1
ATOM 688 C CA . ARG A 1 92 ? -13.305 3.236 7.859 1 97.94 92 ARG A CA 1
ATOM 689 C C . ARG A 1 92 ? -11.859 3.131 8.336 1 97.94 92 ARG A C 1
ATOM 691 O O . ARG A 1 92 ? -11.039 2.438 7.727 1 97.94 92 ARG A O 1
ATOM 698 N N . ALA A 1 93 ? -11.555 3.756 9.453 1 97.81 93 ALA A N 1
ATOM 699 C CA . ALA A 1 93 ? -10.227 3.625 10.062 1 97.81 93 ALA A CA 1
ATOM 700 C C . ALA A 1 93 ? -9.992 2.197 10.547 1 97.81 93 ALA A C 1
ATOM 702 O O . ALA A 1 93 ? -10.922 1.514 10.969 1 97.81 93 ALA A O 1
ATOM 703 N N . VAL A 1 94 ? -8.781 1.751 10.484 1 98.38 94 VAL A N 1
ATOM 704 C CA . VAL A 1 94 ? -8.367 0.445 10.984 1 98.38 94 VAL A CA 1
ATOM 705 C C . VAL A 1 94 ? -7.605 0.613 12.297 1 98.38 94 VAL A C 1
ATOM 707 O O . VAL A 1 94 ? -6.648 1.383 12.375 1 98.38 94 VAL A O 1
ATOM 710 N N . LYS A 1 95 ? -7.98 -0.075 13.312 1 96.94 95 LYS A N 1
ATOM 711 C CA . LYS A 1 95 ? -7.367 0.042 14.633 1 96.94 95 LYS A CA 1
ATOM 712 C C . LYS A 1 95 ? -6.438 -1.136 14.914 1 96.94 95 LYS A C 1
ATOM 714 O O . LYS A 1 95 ? -6.512 -2.166 14.242 1 96.94 95 LYS A O 1
ATOM 719 N N . LEU A 1 96 ? -5.543 -0.895 15.867 1 96.88 96 LEU A N 1
ATOM 720 C CA . LEU A 1 96 ? -4.742 -2.01 16.359 1 96.88 96 LEU A CA 1
ATOM 721 C C . LEU A 1 96 ? -5.633 -3.105 16.938 1 96.88 96 LEU A C 1
ATOM 723 O O . LEU A 1 96 ? -6.586 -2.818 17.672 1 96.88 96 LEU A O 1
ATOM 727 N N . GLY A 1 97 ? -5.359 -4.324 16.531 1 97.62 97 GLY A N 1
ATOM 728 C CA . GLY A 1 97 ? -6.152 -5.441 17.031 1 97.62 97 GLY A CA 1
ATOM 729 C C . GLY A 1 97 ? -7.262 -5.848 16.078 1 97.62 97 GLY A C 1
ATOM 730 O O . GLY A 1 97 ? -7.84 -6.93 16.219 1 97.62 97 GLY A O 1
ATOM 731 N N . ASP A 1 98 ? -7.578 -5.023 15.133 1 98.56 98 ASP A N 1
ATOM 732 C CA . ASP A 1 98 ? -8.562 -5.422 14.133 1 98.56 98 ASP A CA 1
ATOM 733 C C . ASP A 1 98 ? -8.078 -6.625 13.328 1 98.56 98 ASP A C 1
ATOM 735 O O . ASP A 1 98 ? -6.891 -6.73 13.008 1 98.56 98 ASP A O 1
ATOM 739 N N . THR A 1 99 ? -8.922 -7.527 13.039 1 98.88 99 THR A N 1
ATOM 740 C CA . THR A 1 99 ? -8.664 -8.547 12.023 1 98.88 99 THR A CA 1
ATOM 741 C C . THR A 1 99 ? -9.281 -8.141 10.68 1 98.88 99 THR A C 1
ATOM 743 O O . THR A 1 99 ? -10.5 -8 10.57 1 98.88 99 THR A O 1
ATOM 746 N N . LEU A 1 100 ? -8.43 -7.965 9.727 1 98.94 100 LEU A N 1
ATOM 747 C CA . LEU A 1 100 ? -8.859 -7.566 8.391 1 98.94 100 LEU A CA 1
ATOM 748 C C . LEU A 1 100 ? -8.953 -8.773 7.465 1 98.94 100 LEU A C 1
ATOM 750 O O . LEU A 1 100 ? -8.031 -9.594 7.414 1 98.94 100 LEU A O 1
ATOM 754 N N . THR A 1 101 ? -10.039 -8.844 6.777 1 98.94 101 THR A N 1
ATOM 755 C CA . THR A 1 101 ? -10.227 -9.883 5.77 1 98.94 101 THR A CA 1
ATOM 756 C C . THR A 1 101 ? -10.398 -9.258 4.383 1 98.94 101 THR A C 1
ATOM 758 O O . THR A 1 101 ? -11.367 -8.547 4.133 1 98.94 101 THR A O 1
ATOM 761 N N . VAL A 1 102 ? -9.453 -9.57 3.529 1 98.94 102 VAL A N 1
ATOM 762 C CA . VAL A 1 102 ? -9.578 -9.219 2.119 1 98.94 102 VAL A CA 1
ATOM 763 C C . VAL A 1 102 ? -10.438 -10.258 1.4 1 98.94 102 VAL A C 1
ATOM 765 O O . VAL A 1 102 ? -10.086 -11.438 1.354 1 98.94 102 VAL A O 1
ATOM 768 N N . ARG A 1 103 ? -11.477 -9.789 0.86 1 98.94 103 ARG A N 1
ATOM 769 C CA . ARG A 1 103 ? -12.352 -10.656 0.073 1 98.94 103 ARG A CA 1
ATOM 770 C C . ARG A 1 103 ? -12.211 -10.359 -1.417 1 98.94 103 ARG A C 1
ATOM 772 O O . ARG A 1 103 ? -12.539 -9.258 -1.869 1 98.94 103 ARG A O 1
ATOM 779 N N . LEU A 1 104 ? -11.781 -11.352 -2.117 1 98.94 104 LEU A N 1
ATOM 780 C CA . LEU A 1 104 ? -11.609 -11.25 -3.562 1 98.94 104 LEU A CA 1
ATOM 781 C C . LEU A 1 104 ? -12.773 -11.906 -4.297 1 98.94 104 LEU A C 1
ATOM 783 O O . LEU A 1 104 ? -13.281 -12.945 -3.867 1 98.94 104 LEU A O 1
ATOM 787 N N . GLU A 1 105 ? -13.141 -11.297 -5.379 1 99 105 GLU A N 1
ATOM 788 C CA . GLU A 1 105 ? -14.133 -11.883 -6.273 1 99 105 GLU A CA 1
ATOM 789 C C . GLU A 1 105 ? -13.82 -11.562 -7.734 1 99 105 GLU A C 1
ATOM 791 O O . GLU A 1 105 ? -13.633 -10.391 -8.086 1 99 105 GLU A O 1
ATOM 796 N N . ILE A 1 106 ? -13.773 -12.562 -8.531 1 99 106 ILE A N 1
ATOM 797 C CA . ILE A 1 106 ? -13.586 -12.336 -9.961 1 99 106 ILE A CA 1
ATOM 798 C C . ILE A 1 106 ? -14.844 -11.688 -10.547 1 99 106 ILE A C 1
ATOM 800 O O . ILE A 1 106 ? -15.922 -12.281 -10.531 1 99 106 ILE A O 1
ATOM 804 N N . LEU A 1 107 ? -14.672 -10.516 -11.055 1 98.94 107 LEU A N 1
ATOM 805 C CA . LEU A 1 107 ? -15.812 -9.773 -11.578 1 98.94 107 LEU A CA 1
ATOM 806 C C . LEU A 1 107 ? -15.969 -10.008 -13.078 1 98.94 107 LEU A C 1
ATOM 808 O O . LEU A 1 107 ? -17.094 -10.102 -13.586 1 98.94 107 LEU A O 1
ATOM 812 N N . GLU A 1 108 ? -14.805 -10.039 -13.75 1 98.88 108 GLU A N 1
ATOM 813 C CA . GLU A 1 108 ? -14.805 -10.102 -15.203 1 98.88 108 GLU A CA 1
ATOM 814 C C . GLU A 1 108 ? -13.492 -10.672 -15.734 1 98.88 108 GLU A C 1
ATOM 816 O O . GLU A 1 108 ? -12.422 -10.359 -15.219 1 98.88 108 GLU A O 1
ATOM 821 N N . LYS A 1 109 ? -13.602 -11.531 -16.766 1 98.75 109 LYS A N 1
ATOM 822 C CA . LYS A 1 109 ? -12.461 -11.953 -17.562 1 98.75 109 LYS A CA 1
ATOM 823 C C . LYS A 1 109 ? -12.414 -11.211 -18.891 1 98.75 109 LYS A C 1
ATOM 825 O O . LYS A 1 109 ? -13.383 -11.234 -19.656 1 98.75 109 LYS A O 1
ATOM 830 N N . LEU A 1 110 ? -11.391 -10.539 -19.109 1 98.44 110 LEU A N 1
ATOM 831 C CA . LEU A 1 110 ? -11.219 -9.734 -20.312 1 98.44 110 LEU A CA 1
ATOM 832 C C . LEU A 1 110 ? -10.195 -10.375 -21.25 1 98.44 110 LEU A C 1
ATOM 834 O O . LEU A 1 110 ? -9.461 -11.273 -20.844 1 98.44 110 LEU A O 1
ATOM 838 N N . PRO A 1 111 ? -10.172 -10.023 -22.547 1 97.88 111 PRO A N 1
ATOM 839 C CA . PRO A 1 111 ? -9.172 -10.57 -23.469 1 97.88 111 PRO A CA 1
ATOM 840 C C . PRO A 1 111 ? -7.738 -10.32 -23 1 97.88 111 PRO A C 1
ATOM 842 O O . PRO A 1 111 ? -7.512 -9.484 -22.125 1 97.88 111 PRO A O 1
ATOM 845 N N . LYS A 1 112 ? -6.832 -11.117 -23.5 1 98.12 112 LYS A N 1
ATOM 846 C CA . LYS A 1 112 ? -5.398 -10.977 -23.266 1 98.12 112 LYS A CA 1
ATOM 847 C C . LYS A 1 112 ? -5.059 -11.234 -21.797 1 98.12 112 LYS A C 1
ATOM 849 O O . LYS A 1 112 ? -4.246 -10.523 -21.203 1 98.12 112 LYS A O 1
ATOM 854 N N . PHE A 1 113 ? -5.789 -12.109 -21.188 1 98.69 113 PHE A N 1
ATOM 855 C CA . PHE A 1 113 ? -5.539 -12.664 -19.859 1 98.69 113 PHE A CA 1
ATOM 856 C C . PHE A 1 113 ? -5.777 -11.617 -18.781 1 98.69 113 PHE A C 1
ATOM 858 O O . PHE A 1 113 ? -5.266 -11.734 -17.672 1 98.69 113 PHE A O 1
ATOM 865 N N . ARG A 1 114 ? -6.5 -10.625 -19.172 1 98.81 114 ARG A N 1
ATOM 866 C CA . ARG A 1 114 ? -6.82 -9.586 -18.188 1 98.81 114 ARG A CA 1
ATOM 867 C C . ARG A 1 114 ? -8.039 -9.977 -17.359 1 98.81 114 ARG A C 1
ATOM 869 O O . ARG A 1 114 ? -8.977 -10.578 -17.875 1 98.81 114 ARG A O 1
ATOM 876 N N . VAL A 1 115 ? -7.977 -9.625 -16.062 1 98.94 115 VAL A N 1
ATOM 877 C CA . VAL A 1 115 ? -9.055 -9.953 -15.148 1 98.94 115 VAL A CA 1
ATOM 878 C C . VAL A 1 115 ? -9.328 -8.773 -14.219 1 98.94 115 VAL A C 1
ATOM 880 O O . VAL A 1 115 ? -8.398 -8.117 -13.758 1 98.94 115 VAL A O 1
ATOM 883 N N . ARG A 1 116 ? -10.586 -8.477 -14.016 1 98.94 116 ARG A N 1
ATOM 884 C CA . ARG A 1 116 ? -10.992 -7.527 -12.977 1 98.94 116 ARG A CA 1
ATOM 885 C C . ARG A 1 116 ? -11.445 -8.258 -11.719 1 98.94 116 ARG A C 1
ATOM 887 O O . ARG A 1 116 ? -12.25 -9.188 -11.781 1 98.94 116 ARG A O 1
ATOM 894 N N . ILE A 1 117 ? -10.945 -7.859 -10.586 1 98.94 117 ILE A N 1
ATOM 895 C CA . ILE A 1 117 ? -11.211 -8.516 -9.305 1 98.94 117 ILE A CA 1
ATOM 896 C C . ILE A 1 117 ? -11.75 -7.5 -8.305 1 98.94 117 ILE A C 1
ATOM 898 O O . ILE A 1 117 ? -11.148 -6.441 -8.102 1 98.94 117 ILE A O 1
ATOM 902 N N . ALA A 1 118 ? -12.906 -7.809 -7.68 1 98.94 118 ALA A N 1
ATOM 903 C CA . ALA A 1 118 ? -13.281 -7.035 -6.5 1 98.94 118 ALA A CA 1
ATOM 904 C C . ALA A 1 118 ? -12.312 -7.277 -5.348 1 98.94 118 ALA A C 1
ATOM 906 O O . ALA A 1 118 ? -11.977 -8.422 -5.043 1 98.94 118 ALA A O 1
ATOM 907 N N . THR A 1 119 ? -11.875 -6.285 -4.746 1 98.94 119 THR A N 1
ATOM 908 C CA . THR A 1 119 ? -10.938 -6.352 -3.629 1 98.94 119 THR A CA 1
ATOM 909 C C . THR A 1 119 ? -11.492 -5.605 -2.418 1 98.94 119 THR A C 1
ATOM 911 O O . THR A 1 119 ? -11.102 -4.465 -2.156 1 98.94 119 THR A O 1
ATOM 914 N N . ARG A 1 120 ? -12.281 -6.219 -1.671 1 98.94 120 ARG A N 1
ATOM 915 C CA . ARG A 1 120 ? -12.969 -5.586 -0.548 1 98.94 120 ARG A CA 1
ATOM 916 C C . ARG A 1 120 ? -12.383 -6.051 0.782 1 98.94 120 ARG A C 1
ATOM 918 O O . ARG A 1 120 ? -12.086 -7.234 0.955 1 98.94 120 ARG A O 1
ATOM 925 N N . VAL A 1 121 ? -12.203 -5.113 1.7 1 98.94 121 VAL A N 1
ATOM 926 C CA . VAL A 1 121 ? -11.617 -5.441 2.998 1 98.94 121 VAL A CA 1
ATOM 927 C C . VAL A 1 121 ? -12.648 -5.191 4.102 1 98.94 121 VAL A C 1
ATOM 929 O O . VAL A 1 121 ? -13.258 -4.121 4.156 1 98.94 121 VAL A O 1
ATOM 932 N N . TYR A 1 122 ? -12.797 -6.152 4.93 1 98.94 122 TYR A N 1
ATOM 933 C CA . TYR A 1 122 ? -13.711 -6.062 6.066 1 98.94 122 TYR A CA 1
ATOM 934 C C . TYR A 1 122 ? -12.969 -6.281 7.379 1 98.94 122 TYR A C 1
ATOM 936 O O . TYR A 1 122 ? -11.938 -6.965 7.41 1 98.94 122 TYR A O 1
ATOM 944 N N . ASN A 1 123 ? -13.469 -5.684 8.469 1 98.81 123 ASN A N 1
ATOM 945 C CA . ASN A 1 123 ? -12.93 -5.992 9.789 1 98.81 123 ASN A CA 1
ATOM 946 C C . ASN A 1 123 ? -13.703 -7.129 10.461 1 98.81 123 ASN A C 1
ATOM 948 O O . ASN A 1 123 ? -14.57 -7.746 9.836 1 98.81 123 ASN A O 1
ATOM 952 N N . GLN A 1 124 ? -13.352 -7.438 11.742 1 98.62 124 GLN A N 1
ATOM 953 C CA . GLN A 1 124 ? -13.906 -8.586 12.445 1 98.62 124 GLN A CA 1
ATOM 954 C C . GLN A 1 124 ? -15.391 -8.398 12.719 1 98.62 124 GLN A C 1
ATOM 956 O O . GLN A 1 124 ? -16.094 -9.352 13.047 1 98.62 124 GLN A O 1
ATOM 961 N N . ARG A 1 125 ? -15.914 -7.238 12.578 1 98.5 125 ARG A N 1
ATOM 962 C CA . ARG A 1 125 ? -17.328 -6.953 12.773 1 98.5 125 ARG A CA 1
ATOM 963 C C . ARG A 1 125 ? -18.078 -6.934 11.445 1 98.5 125 ARG A C 1
ATOM 965 O O . ARG A 1 125 ? -19.203 -6.441 11.367 1 98.5 125 ARG A O 1
ATOM 972 N N . ASP A 1 126 ? -17.344 -7.289 10.383 1 98.5 126 ASP A N 1
ATOM 973 C CA . ASP A 1 126 ? -17.891 -7.355 9.023 1 98.5 126 ASP A CA 1
ATOM 974 C C . ASP A 1 126 ? -18.25 -5.965 8.516 1 98.5 126 ASP A C 1
ATOM 976 O O . ASP A 1 126 ? -19.234 -5.805 7.777 1 98.5 126 ASP A O 1
ATOM 980 N N . GLU A 1 127 ? -17.562 -4.996 8.961 1 98.75 127 GLU A N 1
ATOM 981 C CA . GLU A 1 127 ? -17.672 -3.637 8.438 1 98.75 127 GLU A CA 1
ATOM 982 C C . GLU A 1 127 ? -16.703 -3.4 7.289 1 98.75 127 GLU A C 1
ATOM 984 O O . GLU A 1 127 ? -15.523 -3.768 7.383 1 98.75 127 GLU A O 1
ATOM 989 N N . LEU A 1 128 ? -17.188 -2.824 6.199 1 98.88 128 LEU A N 1
ATOM 990 C CA . LEU A 1 128 ? -16.359 -2.531 5.039 1 98.88 128 LEU A CA 1
ATOM 991 C C . LEU A 1 128 ? -15.352 -1.431 5.359 1 98.88 128 LEU A C 1
ATOM 993 O O . LEU A 1 128 ? -15.734 -0.312 5.711 1 98.88 128 LEU A O 1
ATOM 997 N N . VAL A 1 129 ? -14.062 -1.749 5.199 1 98.75 129 VAL A N 1
ATOM 998 C CA . VAL A 1 129 ? -13.031 -0.771 5.535 1 98.75 129 VAL A CA 1
ATOM 999 C C . VAL A 1 129 ? -12.43 -0.196 4.258 1 98.75 129 VAL A C 1
ATOM 1001 O O . VAL A 1 129 ? -12 0.96 4.23 1 98.75 129 VAL A O 1
ATOM 1004 N N . VAL A 1 130 ? -12.328 -1.03 3.236 1 98.88 130 VAL A N 1
ATOM 1005 C CA . VAL A 1 130 ? -11.875 -0.584 1.924 1 98.88 130 VAL A CA 1
ATOM 1006 C C . VAL A 1 130 ? -12.727 -1.234 0.835 1 98.88 130 VAL A C 1
ATOM 1008 O O . VAL A 1 130 ? -12.992 -2.438 0.879 1 98.88 130 VAL A O 1
ATOM 1011 N N . ASP A 1 131 ? -13.188 -0.461 -0.028 1 98.94 131 ASP A N 1
ATOM 1012 C CA . ASP A 1 131 ? -13.781 -0.941 -1.272 1 98.94 131 ASP A CA 1
ATOM 1013 C C . ASP A 1 131 ? -12.844 -0.701 -2.455 1 98.94 131 ASP A C 1
ATOM 1015 O O . ASP A 1 131 ? -11.984 0.185 -2.406 1 98.94 131 ASP A O 1
ATOM 1019 N N . GLY A 1 132 ? -12.93 -1.604 -3.459 1 98.88 132 GLY A N 1
ATOM 1020 C CA . GLY A 1 132 ? -12.062 -1.368 -4.602 1 98.88 132 GLY A CA 1
ATOM 1021 C C . GLY A 1 132 ? -12.047 -2.521 -5.59 1 98.88 132 GLY A C 1
ATOM 1022 O O . GLY A 1 132 ? -12.789 -3.496 -5.422 1 98.88 132 GLY A O 1
ATOM 1023 N N . GLU A 1 133 ? -11.281 -2.287 -6.637 1 98.94 13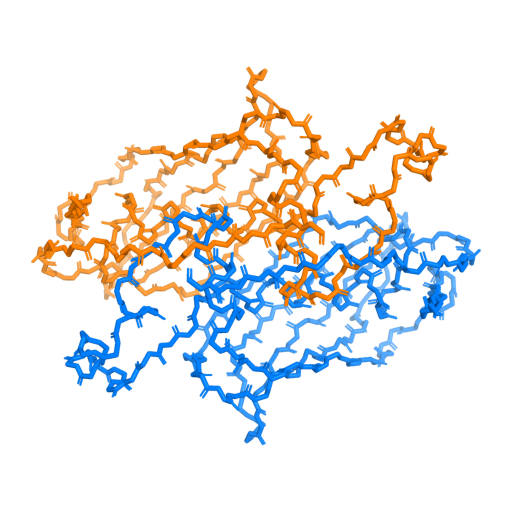3 GLU A N 1
ATOM 1024 C CA . GLU A 1 133 ? -11.078 -3.279 -7.684 1 98.94 133 GLU A CA 1
ATOM 1025 C C . GLU A 1 133 ? -9.633 -3.271 -8.18 1 98.94 133 GLU A C 1
ATOM 1027 O O . GLU A 1 133 ? -8.984 -2.223 -8.203 1 98.94 133 GLU A O 1
ATOM 1032 N N . ALA A 1 134 ? -9.219 -4.426 -8.547 1 98.94 134 ALA A N 1
ATOM 1033 C CA . ALA A 1 134 ? -7.91 -4.57 -9.18 1 98.94 134 ALA A CA 1
ATOM 1034 C C . ALA A 1 134 ? -8.047 -5.012 -10.641 1 98.94 134 ALA A C 1
ATOM 1036 O O . ALA A 1 134 ? -8.992 -5.719 -10.992 1 98.94 134 ALA A O 1
ATOM 1037 N N . GLU A 1 135 ? -7.203 -4.531 -11.438 1 98.88 135 GLU A N 1
ATOM 1038 C CA . GLU A 1 135 ? -6.949 -5.094 -12.758 1 98.88 135 GLU A CA 1
ATOM 1039 C C . GLU A 1 135 ? -5.602 -5.812 -12.797 1 98.88 135 GLU A C 1
ATOM 1041 O O . GLU A 1 135 ? -4.586 -5.27 -12.359 1 98.88 135 GLU A O 1
ATOM 1046 N N . ILE A 1 136 ? -5.66 -7.047 -13.328 1 98.88 136 ILE A N 1
ATOM 1047 C CA . ILE A 1 136 ? -4.426 -7.824 -13.336 1 98.88 136 ILE A CA 1
ATOM 1048 C C . ILE A 1 136 ? -4.289 -8.57 -14.656 1 98.88 136 ILE A C 1
ATOM 1050 O O . ILE A 1 136 ? -5.254 -8.68 -15.422 1 98.88 136 ILE A O 1
ATOM 1054 N N . LEU A 1 137 ? -3.072 -8.953 -15.016 1 98.81 137 LEU A N 1
ATOM 1055 C CA . LEU A 1 137 ? -2.818 -10.039 -15.961 1 98.81 137 LEU A CA 1
ATOM 1056 C C . LEU A 1 137 ? -2.646 -11.367 -15.227 1 98.81 137 LEU A C 1
ATOM 1058 O O . LEU A 1 137 ? -1.701 -11.531 -14.453 1 98.81 137 LEU A O 1
ATOM 1062 N N . ALA A 1 138 ? -3.502 -12.25 -15.461 1 98.81 138 ALA A N 1
ATOM 1063 C CA . ALA A 1 138 ? -3.48 -13.531 -14.766 1 98.81 138 ALA A CA 1
ATOM 1064 C C . ALA A 1 138 ? -2.434 -14.469 -15.367 1 98.81 138 ALA A C 1
ATOM 1066 O O . ALA A 1 138 ? -2.123 -14.367 -16.562 1 98.81 138 ALA A O 1
ATOM 1067 N N . PRO A 1 139 ? -1.89 -15.297 -14.5 1 98.5 139 PRO A N 1
ATOM 1068 C CA . PRO A 1 139 ? -0.946 -16.281 -15.047 1 98.5 139 PRO A CA 1
ATOM 1069 C C . PRO A 1 139 ? -1.58 -17.188 -16.094 1 98.5 139 PRO A C 1
ATOM 1071 O O . PRO A 1 139 ? -2.752 -17.547 -15.977 1 98.5 139 PRO A O 1
ATOM 1074 N N . ARG A 1 140 ? -0.798 -17.594 -17.016 1 97.62 140 ARG A N 1
ATOM 1075 C CA . ARG A 1 140 ? -1.294 -18.391 -18.125 1 97.62 140 ARG A CA 1
ATOM 1076 C C . ARG A 1 140 ? -1.2 -19.891 -17.797 1 97.62 140 ARG A C 1
ATOM 1078 O O . ARG A 1 140 ? -2.033 -20.672 -18.234 1 97.62 140 ARG A O 1
ATOM 1085 N N . ARG A 1 141 ? -0.159 -20.156 -17.047 1 97.31 141 ARG A N 1
ATOM 1086 C CA . ARG A 1 141 ? 0.101 -21.562 -16.719 1 97.31 141 ARG A CA 1
ATOM 1087 C C . ARG A 1 141 ? 0.095 -21.766 -15.203 1 97.31 141 ARG A C 1
ATOM 1089 O O . ARG A 1 141 ? 0.42 -20.859 -14.445 1 97.31 141 ARG A O 1
ATOM 1096 N N . GLN A 1 142 ? -0.23 -22.969 -14.93 1 97.5 142 GLN A N 1
ATOM 1097 C CA . GLN A 1 142 ? -0.178 -23.312 -13.516 1 97.5 142 GLN A CA 1
ATOM 1098 C C . GLN A 1 142 ? 1.262 -23.344 -13.008 1 97.5 142 GLN A C 1
ATOM 1100 O O . GLN A 1 142 ? 2.156 -23.844 -13.703 1 97.5 142 GLN A O 1
ATOM 1105 N N . GLN A 1 143 ? 1.497 -22.828 -11.875 1 95.62 143 GLN A N 1
ATOM 1106 C CA . GLN A 1 143 ? 2.799 -22.922 -11.227 1 95.62 143 GLN A CA 1
ATOM 1107 C C . GLN A 1 143 ? 2.654 -22.938 -9.711 1 95.62 143 GLN A C 1
ATOM 1109 O O . GLN A 1 143 ? 1.708 -22.375 -9.156 1 95.62 143 GLN A O 1
ATOM 1114 N N . SER A 1 144 ? 3.559 -23.641 -9.094 1 96.62 144 SER A N 1
ATOM 1115 C CA . SER A 1 144 ? 3.705 -23.656 -7.645 1 96.62 144 SER A CA 1
ATOM 1116 C C . SER A 1 144 ? 5.043 -23.062 -7.219 1 96.62 144 SER A C 1
ATOM 1118 O O . SER A 1 144 ? 6.082 -23.375 -7.801 1 96.62 144 SER A O 1
ATOM 1120 N N . VAL A 1 145 ? 4.957 -22.188 -6.289 1 95.69 145 VAL A N 1
ATOM 1121 C CA . VAL A 1 145 ? 6.191 -21.578 -5.82 1 95.69 145 VAL A CA 1
ATOM 1122 C C . VAL A 1 145 ? 6.34 -21.797 -4.316 1 95.69 145 VAL A C 1
ATOM 1124 O O . VAL A 1 145 ? 5.348 -21.797 -3.582 1 95.69 145 VAL A O 1
ATOM 1127 N N . GLU A 1 146 ? 7.559 -22.016 -3.889 1 94.94 146 GLU A N 1
ATOM 1128 C CA . GLU A 1 146 ? 7.863 -22.031 -2.461 1 94.94 146 GLU A CA 1
ATOM 1129 C C . GLU A 1 146 ? 8.047 -20.625 -1.913 1 94.94 146 GLU A C 1
ATOM 1131 O O . GLU A 1 146 ? 8.922 -19.891 -2.369 1 94.94 146 GLU A O 1
ATOM 1136 N N . LEU A 1 147 ? 7.215 -20.266 -0.934 1 93.69 147 LEU A N 1
ATOM 1137 C CA . LEU A 1 147 ? 7.344 -18.938 -0.344 1 93.69 147 LEU A CA 1
ATOM 1138 C C . LEU A 1 147 ? 8.625 -18.828 0.473 1 93.69 147 LEU A C 1
ATOM 1140 O O . LEU A 1 147 ? 9 -19.781 1.178 1 93.69 147 LEU A O 1
ATOM 1144 N N . THR A 1 148 ? 9.266 -17.703 0.321 1 94 148 THR A N 1
ATOM 1145 C CA . THR A 1 148 ? 10.562 -17.5 0.946 1 94 148 THR A CA 1
ATOM 1146 C C . THR A 1 148 ? 10.414 -17.25 2.443 1 94 148 THR A C 1
ATOM 1148 O O . THR A 1 148 ? 9.5 -16.531 2.871 1 94 148 THR A O 1
ATOM 1151 N N . ARG A 1 149 ? 11.305 -17.844 3.172 1 91.88 149 ARG A N 1
ATOM 1152 C CA . ARG A 1 149 ? 11.375 -17.531 4.594 1 91.88 149 ARG A CA 1
ATOM 1153 C C . ARG A 1 149 ? 12.047 -16.172 4.816 1 91.88 149 ARG A C 1
ATOM 1155 O O . ARG A 1 149 ? 13.109 -15.906 4.254 1 91.88 149 ARG A O 1
ATOM 1162 N N . LEU A 1 150 ? 11.43 -15.391 5.562 1 92.19 150 LEU A N 1
ATOM 1163 C CA . LEU A 1 150 ? 12.023 -14.094 5.855 1 92.19 150 LEU A CA 1
ATOM 1164 C C . LEU A 1 150 ? 13.109 -14.219 6.922 1 92.19 150 LEU A C 1
ATOM 1166 O O . LEU A 1 150 ? 13.008 -15.062 7.816 1 92.19 150 LEU A O 1
ATOM 1170 N N . PRO A 1 151 ? 14.094 -13.352 6.793 1 89.88 151 PRO A N 1
ATOM 1171 C CA . PRO A 1 151 ? 14.984 -13.273 7.953 1 89.88 151 PRO A CA 1
ATOM 1172 C C . PRO A 1 151 ? 14.266 -12.82 9.219 1 89.88 151 PRO A C 1
ATOM 1174 O O . PRO A 1 151 ? 13.141 -12.32 9.148 1 89.88 151 PRO A O 1
ATOM 1177 N N . THR A 1 152 ? 14.898 -13.023 10.312 1 90.94 152 THR A N 1
ATOM 1178 C CA . THR A 1 152 ? 14.32 -12.547 11.562 1 90.94 152 THR A CA 1
ATOM 1179 C C . THR A 1 152 ? 14.281 -11.023 11.602 1 90.94 152 THR A C 1
ATOM 1181 O O . THR A 1 152 ? 15.281 -10.359 11.305 1 90.94 152 THR A O 1
ATOM 1184 N N . ILE A 1 153 ? 13.117 -10.469 11.781 1 91.38 153 ILE A N 1
ATOM 1185 C CA . ILE A 1 153 ? 12.938 -9.039 11.984 1 91.38 153 ILE A CA 1
ATOM 1186 C C . ILE A 1 153 ? 12.609 -8.758 13.445 1 91.38 153 ILE A C 1
ATOM 1188 O O . ILE A 1 153 ? 11.594 -9.227 13.969 1 91.38 153 ILE A O 1
ATOM 1192 N N . SER A 1 154 ? 13.523 -8.031 14.055 1 90.62 154 SER A N 1
ATOM 1193 C CA . SER A 1 154 ? 13.352 -7.691 15.461 1 90.62 154 SER A CA 1
ATOM 1194 C C . SER A 1 154 ? 13.102 -6.199 15.648 1 90.62 154 SER A C 1
ATOM 1196 O O . SER A 1 154 ? 13.719 -5.371 14.969 1 90.62 154 SER A O 1
ATOM 1198 N N . ILE A 1 155 ? 12.188 -5.938 16.547 1 89.62 155 ILE A N 1
ATOM 1199 C CA . ILE A 1 155 ? 11.875 -4.555 16.875 1 89.62 155 ILE A CA 1
ATOM 1200 C C . ILE A 1 155 ? 12.148 -4.301 18.359 1 89.62 155 ILE A C 1
ATOM 1202 O O . ILE A 1 155 ? 11.625 -5.008 19.219 1 89.62 155 ILE A O 1
ATOM 1206 N N . GLY A 1 156 ? 13.023 -3.326 18.641 1 82.69 156 GLY A N 1
ATOM 1207 C CA . GLY A 1 156 ? 13.367 -3.035 20.031 1 82.69 156 GLY A CA 1
ATOM 1208 C C . GLY A 1 156 ? 14.102 -1.716 20.188 1 82.69 156 GLY A C 1
ATOM 1209 O O . GLY A 1 156 ? 14.633 -1.167 19.219 1 82.69 156 GLY A O 1
ATOM 1210 N N . MET B 1 1 ? 14.477 15.438 16.094 1 59.38 1 MET B N 1
ATOM 1211 C CA . MET B 1 1 ? 13.219 14.859 15.633 1 59.38 1 MET B CA 1
ATOM 1212 C C . MET B 1 1 ? 12.594 15.734 14.547 1 59.38 1 MET B C 1
ATOM 1214 O O . MET B 1 1 ? 12.781 16.953 14.531 1 59.38 1 MET B O 1
ATOM 1218 N N . SER B 1 2 ? 12.18 15.148 13.344 1 84.94 2 SER B N 1
ATOM 1219 C CA . SER B 1 2 ? 11.742 15.977 12.227 1 84.94 2 SER B CA 1
ATOM 1220 C C . SER B 1 2 ? 10.297 16.422 12.398 1 84.94 2 SER B C 1
ATOM 1222 O O . SER B 1 2 ? 9.477 15.703 12.969 1 84.94 2 SER B O 1
ATOM 1224 N N . GLN B 1 3 ? 10.094 17.672 12.414 1 94.44 3 GLN B N 1
ATOM 1225 C CA . GLN B 1 3 ? 8.766 18.266 12.453 1 94.44 3 GLN B CA 1
ATOM 1226 C C . GLN B 1 3 ? 8.211 18.469 11.047 1 94.44 3 GLN B C 1
ATOM 1228 O O . GLN B 1 3 ? 8.938 18.875 10.133 1 94.44 3 GLN B O 1
ATOM 1233 N N . VAL B 1 4 ? 6.914 18.141 10.914 1 96.5 4 VAL B N 1
ATOM 1234 C CA . VAL B 1 4 ? 6.25 18.375 9.641 1 96.5 4 VAL B CA 1
ATOM 1235 C C . VAL B 1 4 ? 5.039 19.281 9.844 1 96.5 4 VAL B C 1
ATOM 1237 O O . VAL B 1 4 ? 4.25 19.078 10.766 1 96.5 4 VAL B O 1
ATOM 1240 N N . THR B 1 5 ? 4.918 20.266 9.016 1 98 5 THR B N 1
ATOM 1241 C CA . THR B 1 5 ? 3.779 21.172 9.023 1 98 5 THR B CA 1
ATOM 1242 C C . THR B 1 5 ? 2.895 20.953 7.801 1 98 5 THR B C 1
ATOM 1244 O O . THR B 1 5 ? 3.396 20.797 6.688 1 98 5 THR B O 1
ATOM 1247 N N . ASN B 1 6 ? 1.566 20.938 7.996 1 98.44 6 ASN B N 1
ATOM 1248 C CA . ASN B 1 6 ? 0.652 20.672 6.891 1 98.44 6 ASN B CA 1
ATOM 1249 C C . ASN B 1 6 ? 0.333 21.938 6.105 1 98.44 6 ASN B C 1
ATOM 1251 O O . ASN B 1 6 ? 0.747 23.031 6.492 1 98.44 6 ASN B O 1
ATOM 1255 N N . VAL B 1 7 ? -0.22 21.703 4.922 1 98.75 7 VAL B N 1
ATOM 1256 C CA . VAL B 1 7 ? -0.824 22.766 4.125 1 98.75 7 VAL B CA 1
ATOM 1257 C C . VAL B 1 7 ? -2.346 22.641 4.184 1 98.75 7 VAL B C 1
ATOM 1259 O O . VAL B 1 7 ? -2.936 21.781 3.527 1 98.75 7 VAL B O 1
ATOM 1262 N N . PRO B 1 8 ? -3.006 23.484 4.898 1 98.75 8 PRO B N 1
ATOM 1263 C CA . PRO B 1 8 ? -4.461 23.391 5.023 1 98.75 8 PRO B CA 1
ATOM 1264 C C . PRO B 1 8 ? -5.188 23.656 3.707 1 98.75 8 PRO B C 1
ATOM 1266 O O . PRO B 1 8 ? -4.633 24.297 2.809 1 98.75 8 PRO B O 1
ATOM 1269 N N . TYR B 1 9 ? -6.43 23.234 3.633 1 98.81 9 TYR B N 1
ATOM 1270 C CA . TYR B 1 9 ? -7.262 23.328 2.438 1 98.81 9 TYR B CA 1
ATOM 1271 C C . TYR B 1 9 ? -7.246 24.734 1.876 1 98.81 9 TYR B C 1
ATOM 1273 O O . TYR B 1 9 ? -7.082 24.938 0.669 1 98.81 9 TYR B O 1
ATOM 1281 N N . GLY B 1 10 ? -7.375 25.656 2.746 1 98.69 10 GLY B N 1
ATOM 1282 C CA . GLY B 1 10 ? -7.457 27.047 2.33 1 98.69 10 GLY B CA 1
ATOM 1283 C C . GLY B 1 10 ? -6.195 27.547 1.651 1 98.69 10 GLY B C 1
ATOM 1284 O O . GLY B 1 10 ? -6.246 28.469 0.838 1 98.69 10 GLY B O 1
ATOM 1285 N N . ASP B 1 11 ? -5.047 26.906 1.964 1 98.75 11 ASP B N 1
ATOM 1286 C CA . ASP B 1 11 ? -3.754 27.375 1.475 1 98.75 11 ASP B CA 1
ATOM 1287 C C . ASP B 1 11 ? -3.293 26.547 0.274 1 98.75 11 ASP B C 1
ATOM 1289 O O . ASP B 1 11 ? -2.277 26.875 -0.349 1 98.75 11 ASP B O 1
ATOM 1293 N N . LEU B 1 12 ? -3.982 25.484 -0.053 1 98.81 12 LEU B N 1
ATOM 1294 C CA . LEU B 1 12 ? -3.652 24.688 -1.234 1 98.81 12 LEU B CA 1
ATOM 1295 C C . LEU B 1 12 ? -4.039 25.438 -2.51 1 98.81 12 LEU B C 1
ATOM 1297 O O . LEU B 1 12 ? -5.023 26.172 -2.525 1 98.81 12 LEU B O 1
ATOM 1301 N N . GLU B 1 13 ? -3.283 25.203 -3.557 1 98.75 13 GLU B N 1
ATOM 1302 C CA . GLU B 1 13 ? -3.568 25.797 -4.855 1 98.75 13 GLU B CA 1
ATOM 1303 C C . GLU B 1 13 ? -3.52 24.766 -5.969 1 98.75 13 GLU B C 1
ATOM 1305 O O . GLU B 1 13 ? -2.6 23.938 -6.016 1 98.75 13 GLU B O 1
ATOM 1310 N N . VAL B 1 14 ? -4.539 24.875 -6.848 1 98.81 14 VAL B N 1
ATOM 1311 C CA . VAL B 1 14 ? -4.523 24 -8.016 1 98.81 14 VAL B CA 1
ATOM 1312 C C . VAL B 1 14 ? -3.217 24.203 -8.781 1 98.81 14 VAL B C 1
ATOM 1314 O O . VAL B 1 14 ? -2.795 25.328 -9.031 1 98.81 14 VAL B O 1
ATOM 1317 N N . GLY B 1 15 ? -2.521 23.172 -9.094 1 98.88 15 GLY B N 1
ATOM 1318 C CA . GLY B 1 15 ? -1.244 23.234 -9.789 1 98.88 15 GLY B CA 1
ATOM 1319 C C . GLY B 1 15 ? -0.055 23.156 -8.852 1 98.88 15 GLY B C 1
ATOM 1320 O O . GLY B 1 15 ? 1.08 22.969 -9.289 1 98.88 15 GLY B O 1
ATOM 1321 N N . GLN B 1 16 ? -0.28 23.328 -7.562 1 98.94 16 GLN B N 1
ATOM 1322 C CA . GLN B 1 16 ? 0.782 23.219 -6.566 1 98.94 16 GLN B CA 1
ATOM 1323 C C . GLN B 1 16 ? 1.425 21.828 -6.594 1 98.94 16 GLN B C 1
ATOM 1325 O O . GLN B 1 16 ? 0.73 20.828 -6.727 1 98.94 16 GLN B O 1
ATOM 1330 N N . LYS B 1 17 ? 2.74 21.766 -6.441 1 98.94 17 LYS B N 1
ATOM 1331 C CA . LYS B 1 17 ? 3.467 20.5 -6.555 1 98.94 17 LYS B CA 1
ATOM 1332 C C . LYS B 1 17 ? 4.324 20.25 -5.32 1 98.94 17 LYS B C 1
ATOM 1334 O O . LYS B 1 17 ? 4.703 21.188 -4.617 1 98.94 17 LYS B O 1
ATOM 1339 N N . ALA B 1 18 ? 4.633 19.062 -5.02 1 98.88 18 ALA B N 1
ATOM 1340 C CA . ALA B 1 18 ? 5.559 18.562 -4.004 1 98.88 18 ALA B CA 1
ATOM 1341 C C . ALA B 1 18 ? 6.09 17.188 -4.367 1 98.88 18 ALA B C 1
ATOM 1343 O O . ALA B 1 18 ? 5.57 16.531 -5.273 1 98.88 18 ALA B O 1
ATOM 1344 N N . SER B 1 19 ? 7.148 16.781 -3.727 1 98.81 19 SER B N 1
ATOM 1345 C CA . SER B 1 19 ? 7.703 15.461 -4.047 1 98.81 19 SER B CA 1
ATOM 1346 C C . SER B 1 19 ? 8.266 14.781 -2.803 1 98.81 19 SER B C 1
ATOM 1348 O O . SER B 1 19 ? 8.555 15.445 -1.805 1 98.81 19 SER B O 1
ATOM 1350 N N . TYR B 1 20 ? 8.352 13.547 -2.824 1 98.69 20 TYR B N 1
ATOM 1351 C CA . TYR B 1 20 ? 8.906 12.641 -1.823 1 98.69 20 TYR B CA 1
ATOM 1352 C C . TYR B 1 20 ? 9.711 11.523 -2.482 1 98.69 20 TYR B C 1
ATOM 1354 O O . TYR B 1 20 ? 9.211 10.836 -3.379 1 98.69 20 TYR B O 1
ATOM 1362 N N . SER B 1 21 ? 10.953 11.328 -2.078 1 98.69 21 SER B N 1
ATOM 1363 C CA . SER B 1 21 ? 11.82 10.367 -2.748 1 98.69 21 SER B CA 1
ATOM 1364 C C . SER B 1 21 ? 12.391 9.352 -1.761 1 98.69 21 SER B C 1
ATOM 1366 O O . SER B 1 21 ? 12.672 9.695 -0.608 1 98.69 21 SER B O 1
ATOM 1368 N N . LYS B 1 22 ? 12.586 8.172 -2.256 1 98.31 22 LYS B N 1
ATOM 1369 C CA . LYS B 1 22 ? 13.195 7.098 -1.473 1 98.31 22 LYS B CA 1
ATOM 1370 C C . LYS B 1 22 ? 13.891 6.086 -2.375 1 98.31 22 LYS B C 1
ATOM 1372 O O . LYS B 1 22 ? 13.375 5.727 -3.434 1 98.31 22 LYS B O 1
ATOM 1377 N N . THR B 1 23 ? 15.031 5.668 -1.99 1 98.69 23 THR B N 1
ATOM 1378 C CA . THR B 1 23 ? 15.711 4.582 -2.689 1 98.69 23 THR B CA 1
ATOM 1379 C C . THR B 1 23 ? 15.281 3.227 -2.137 1 98.69 23 THR B C 1
ATOM 1381 O O . THR B 1 23 ? 15.242 3.031 -0.919 1 98.69 23 THR B O 1
ATOM 1384 N N . VAL B 1 24 ? 14.945 2.311 -2.992 1 98.38 24 VAL B N 1
ATOM 1385 C CA . VAL B 1 24 ? 14.469 0.98 -2.625 1 98.38 24 VAL B CA 1
ATOM 1386 C C . VAL B 1 24 ? 15.648 0.112 -2.188 1 98.38 24 VAL B C 1
ATOM 1388 O O . VAL B 1 24 ? 16.547 -0.182 -2.984 1 98.38 24 VAL B O 1
ATOM 1391 N N . GLU B 1 25 ? 15.594 -0.251 -0.972 1 97.75 25 GLU B N 1
ATOM 1392 C CA . GLU B 1 25 ? 16.625 -1.119 -0.413 1 97.75 25 GLU B CA 1
ATOM 1393 C C . GLU B 1 25 ? 16.078 -2.512 -0.121 1 97.75 25 GLU B C 1
ATOM 1395 O O . GLU B 1 25 ? 14.859 -2.705 -0.059 1 97.75 25 GLU B O 1
ATOM 1400 N N . GLU B 1 26 ? 17.016 -3.469 0.098 1 96.56 26 GLU B N 1
ATOM 1401 C CA . GLU B 1 26 ? 16.625 -4.84 0.407 1 96.56 26 GLU B CA 1
ATOM 1402 C C . GLU B 1 26 ? 15.75 -4.895 1.661 1 96.56 26 GLU B C 1
ATOM 1404 O O . GLU B 1 26 ? 14.773 -5.645 1.716 1 96.56 26 GLU B O 1
ATOM 1409 N N . LYS B 1 27 ? 16.094 -4.109 2.674 1 96.81 27 LYS B N 1
ATOM 1410 C CA . LYS B 1 27 ? 15.328 -4.094 3.92 1 96.81 27 LYS B CA 1
ATOM 1411 C C . LYS B 1 27 ? 13.883 -3.68 3.678 1 96.81 27 LYS B C 1
ATOM 1413 O O . LYS B 1 27 ? 12.969 -4.184 4.336 1 96.81 27 LYS B O 1
ATOM 1418 N N . ASP B 1 28 ? 13.68 -2.779 2.742 1 97.69 28 ASP B N 1
ATOM 1419 C CA . ASP B 1 28 ? 12.328 -2.307 2.451 1 97.69 28 ASP B CA 1
ATOM 1420 C C . ASP B 1 28 ? 11.453 -3.438 1.909 1 97.69 28 ASP B C 1
ATOM 1422 O O . ASP B 1 28 ? 10.289 -3.57 2.293 1 97.69 28 ASP B O 1
ATOM 1426 N N . ILE B 1 29 ? 12.055 -4.238 1.067 1 97.75 29 ILE B N 1
ATOM 1427 C CA . ILE B 1 29 ? 11.352 -5.359 0.458 1 97.75 29 ILE B CA 1
ATOM 1428 C C . ILE B 1 29 ? 11.031 -6.406 1.523 1 97.75 29 ILE B C 1
ATOM 1430 O O . ILE B 1 29 ? 9.93 -6.961 1.547 1 97.75 29 ILE B O 1
ATOM 1434 N N . GLN B 1 30 ? 11.977 -6.645 2.424 1 97.81 30 GLN B N 1
ATOM 1435 C CA . GLN B 1 30 ? 11.766 -7.59 3.514 1 97.81 30 GLN B CA 1
ATOM 1436 C C . GLN B 1 30 ? 10.672 -7.109 4.457 1 97.81 30 GLN B C 1
ATOM 1438 O O . GLN B 1 30 ? 9.828 -7.898 4.891 1 97.81 30 GLN B O 1
ATOM 1443 N N . LEU B 1 31 ? 10.688 -5.836 4.77 1 98.31 31 LEU B N 1
ATOM 1444 C CA . LEU B 1 31 ? 9.672 -5.27 5.648 1 98.31 31 LEU B CA 1
ATOM 1445 C C . LEU B 1 31 ? 8.289 -5.359 5.008 1 98.31 31 LEU B C 1
ATOM 1447 O O . LEU B 1 31 ? 7.312 -5.691 5.68 1 98.31 31 LEU B O 1
ATOM 1451 N N . PHE B 1 32 ? 8.195 -5.059 3.682 1 98.69 32 PHE B N 1
ATOM 1452 C CA . PHE B 1 32 ? 6.918 -5.148 2.99 1 98.69 32 PHE B CA 1
ATOM 1453 C C . PHE B 1 32 ? 6.391 -6.578 3.01 1 98.69 32 PHE B C 1
ATOM 1455 O O . PHE B 1 32 ? 5.199 -6.805 3.246 1 98.69 32 PHE B O 1
ATOM 1462 N N . ALA B 1 33 ? 7.285 -7.488 2.734 1 98.31 33 ALA B N 1
ATOM 1463 C CA . ALA B 1 33 ? 6.906 -8.898 2.752 1 98.31 33 ALA B CA 1
ATOM 1464 C C . ALA B 1 33 ? 6.387 -9.312 4.125 1 98.31 33 ALA B C 1
ATOM 1466 O O . ALA B 1 33 ? 5.355 -9.977 4.234 1 98.31 33 ALA B O 1
ATOM 1467 N N . ALA B 1 34 ? 7.043 -8.883 5.168 1 97.38 34 ALA B N 1
ATOM 1468 C CA . ALA B 1 34 ? 6.68 -9.242 6.535 1 97.38 34 ALA B CA 1
ATOM 1469 C C . ALA B 1 34 ? 5.309 -8.688 6.906 1 97.38 34 ALA B C 1
ATOM 1471 O O . ALA B 1 34 ? 4.48 -9.391 7.484 1 97.38 34 ALA B O 1
ATOM 1472 N N . LEU B 1 35 ? 5.059 -7.516 6.539 1 97.25 35 LEU B N 1
ATOM 1473 C CA . LEU B 1 35 ? 3.818 -6.895 6.988 1 97.25 35 LEU B CA 1
ATOM 1474 C C . LEU B 1 35 ? 2.643 -7.352 6.133 1 97.25 35 LEU B C 1
ATOM 1476 O O . LEU B 1 35 ? 1.535 -7.547 6.641 1 97.25 35 LEU B O 1
ATOM 1480 N N . SER B 1 36 ? 2.826 -7.551 4.836 1 98.06 36 SER B N 1
ATOM 1481 C CA . SER B 1 36 ? 1.728 -7.852 3.924 1 98.06 36 SER B CA 1
ATOM 1482 C C . SER B 1 36 ? 1.426 -9.344 3.895 1 98.06 36 SER B C 1
ATOM 1484 O O . SER B 1 36 ? 0.298 -9.75 3.607 1 98.06 36 SER B O 1
ATOM 1486 N N . GLY B 1 37 ? 2.523 -10.148 4.023 1 97.06 37 GLY B N 1
ATOM 1487 C CA . GLY B 1 37 ? 2.406 -11.586 3.867 1 97.06 37 GLY B CA 1
ATOM 1488 C C . GLY B 1 37 ? 2.791 -12.07 2.482 1 97.06 37 GLY B C 1
ATOM 1489 O O . GLY B 1 37 ? 2.711 -13.266 2.193 1 97.06 37 GLY B O 1
ATOM 1490 N N . ASP B 1 38 ? 3.197 -11.188 1.599 1 97.94 38 ASP B N 1
ATOM 1491 C CA . ASP B 1 38 ? 3.643 -11.562 0.261 1 97.94 38 ASP B CA 1
ATOM 1492 C C . ASP B 1 38 ? 5.129 -11.922 0.257 1 97.94 38 ASP B C 1
ATOM 1494 O O . ASP B 1 38 ? 5.977 -11.07 -0.003 1 97.94 38 ASP B O 1
ATOM 1498 N N . HIS B 1 39 ? 5.406 -13.195 0.397 1 97.56 39 HIS B N 1
ATOM 1499 C CA . HIS B 1 39 ? 6.766 -13.711 0.441 1 97.56 39 HIS B CA 1
ATOM 1500 C C . HIS B 1 39 ? 7.148 -14.367 -0.884 1 97.56 39 HIS B C 1
ATOM 1502 O O . HIS B 1 39 ? 7.926 -15.32 -0.908 1 97.56 39 HIS B O 1
ATOM 1508 N N . ASN B 1 40 ? 6.547 -13.984 -1.92 1 97 40 ASN B N 1
ATOM 1509 C CA . ASN B 1 40 ? 6.875 -14.516 -3.24 1 97 40 ASN B CA 1
ATOM 1510 C C . ASN B 1 40 ? 8.375 -14.43 -3.52 1 97 40 ASN B C 1
ATOM 1512 O O . ASN B 1 40 ? 8.984 -13.383 -3.328 1 97 40 ASN B O 1
ATOM 1516 N N . PRO B 1 41 ? 8.961 -15.469 -3.957 1 97.12 41 PRO B N 1
ATOM 1517 C CA . PRO B 1 41 ? 10.414 -15.484 -4.133 1 97.12 41 PRO B CA 1
ATOM 1518 C C . PRO B 1 41 ? 10.891 -14.508 -5.203 1 97.12 41 PRO B C 1
ATOM 1520 O O . PRO B 1 41 ? 12.062 -14.133 -5.227 1 97.12 41 PRO B O 1
ATOM 1523 N N . VAL B 1 42 ? 10.023 -14.031 -6.062 1 96.81 42 VAL B N 1
ATOM 1524 C CA . VAL B 1 42 ? 10.406 -13.062 -7.086 1 96.81 42 VAL B CA 1
ATOM 1525 C C . VAL B 1 42 ? 10.891 -11.773 -6.426 1 96.81 42 VAL B C 1
ATOM 1527 O O . VAL B 1 42 ? 11.688 -11.031 -7.004 1 96.81 42 VAL B O 1
ATOM 1530 N N . HIS B 1 43 ? 10.414 -11.516 -5.164 1 97.94 43 HIS B N 1
ATOM 1531 C CA . HIS B 1 43 ? 10.781 -10.305 -4.438 1 97.94 43 HIS B CA 1
ATOM 1532 C C . HIS B 1 43 ? 11.977 -10.547 -3.527 1 97.94 43 HIS B C 1
ATOM 1534 O O . HIS B 1 43 ? 12.664 -9.609 -3.133 1 97.94 43 HIS B O 1
ATOM 1540 N N . LEU B 1 44 ? 12.258 -11.812 -3.148 1 97.5 44 LEU B N 1
ATOM 1541 C CA . LEU B 1 44 ? 13.094 -12.023 -1.971 1 97.5 44 LEU B CA 1
ATOM 1542 C C . LEU B 1 44 ? 14.273 -12.938 -2.297 1 97.5 44 LEU B C 1
ATOM 1544 O O . LEU B 1 44 ? 15.281 -12.938 -1.584 1 97.5 44 LEU B O 1
ATOM 1548 N N . ASP B 1 45 ? 14.141 -13.773 -3.316 1 96.88 45 ASP B N 1
ATOM 1549 C CA . ASP B 1 45 ? 15.133 -14.797 -3.627 1 96.88 45 ASP B CA 1
ATOM 1550 C C . ASP B 1 45 ? 15.906 -14.453 -4.898 1 96.88 45 ASP B C 1
ATOM 1552 O O . ASP B 1 45 ? 15.383 -14.594 -6.008 1 96.88 45 ASP B O 1
ATOM 1556 N N . PRO B 1 46 ? 17.172 -14.102 -4.711 1 96.44 46 PRO B N 1
ATOM 1557 C CA . PRO B 1 46 ? 17.953 -13.688 -5.887 1 96.44 46 PRO B CA 1
ATOM 1558 C C . PRO B 1 46 ? 18.047 -14.789 -6.941 1 96.44 46 PRO B C 1
ATOM 1560 O O . PRO B 1 46 ? 18.062 -14.5 -8.141 1 96.44 46 PRO B O 1
ATOM 1563 N N . GLU B 1 47 ? 18.156 -15.992 -6.535 1 96.5 47 GLU B N 1
ATOM 1564 C CA . GLU B 1 47 ? 18.281 -17.094 -7.492 1 96.5 47 GLU B CA 1
ATOM 1565 C C . GLU B 1 47 ? 16.984 -17.281 -8.281 1 96.5 47 GLU B C 1
ATOM 1567 O O . GLU B 1 47 ? 17.016 -17.469 -9.5 1 96.5 47 GLU B O 1
ATOM 1572 N N . PHE B 1 48 ? 15.922 -17.297 -7.609 1 96.25 48 PHE B N 1
ATOM 1573 C CA . PHE B 1 48 ? 14.633 -17.406 -8.289 1 96.25 48 PHE B CA 1
ATOM 1574 C C . PHE B 1 48 ? 14.422 -16.234 -9.242 1 96.25 48 PHE B C 1
ATOM 1576 O O . PHE B 1 48 ? 14.023 -16.422 -10.391 1 96.25 48 PHE B O 1
ATOM 1583 N N . ALA B 1 49 ? 14.656 -15.031 -8.758 1 96.06 49 ALA B N 1
ATOM 1584 C CA . ALA B 1 49 ? 14.414 -13.812 -9.531 1 96.06 49 ALA B CA 1
ATOM 1585 C C . ALA B 1 49 ? 15.289 -13.781 -10.781 1 96.06 49 ALA B C 1
ATOM 1587 O O . ALA B 1 49 ? 14.875 -13.25 -11.82 1 96.06 49 ALA B O 1
ATOM 1588 N N . ALA B 1 50 ? 16.484 -14.383 -10.664 1 96.31 50 ALA B N 1
ATOM 1589 C CA . ALA B 1 50 ? 17.406 -14.406 -11.797 1 96.31 50 ALA B CA 1
ATOM 1590 C C . ALA B 1 50 ? 16.812 -15.195 -12.969 1 96.31 50 ALA B C 1
ATOM 1592 O O . ALA B 1 50 ? 17.156 -14.945 -14.125 1 96.31 50 ALA B O 1
ATOM 1593 N N . ARG B 1 51 ? 15.93 -16.047 -12.68 1 95 51 ARG B N 1
ATOM 1594 C CA . ARG B 1 51 ? 15.328 -16.906 -13.695 1 95 51 ARG B CA 1
ATOM 1595 C C . ARG B 1 51 ? 13.984 -16.359 -14.148 1 95 51 ARG B C 1
ATOM 1597 O O . ARG B 1 51 ? 13.352 -16.906 -15.055 1 95 51 ARG B O 1
ATOM 1604 N N . SER B 1 52 ? 13.523 -15.344 -13.492 1 93.19 52 SER B N 1
ATOM 1605 C CA . SER B 1 52 ? 12.273 -14.695 -13.883 1 93.19 52 SER B CA 1
ATOM 1606 C C . SER B 1 52 ? 12.477 -13.781 -15.086 1 93.19 52 SER B C 1
ATOM 1608 O O . SER B 1 52 ? 13.609 -13.508 -15.477 1 93.19 52 SER B O 1
ATOM 1610 N N . PRO B 1 53 ? 11.422 -13.297 -15.648 1 92.5 53 PRO B N 1
ATOM 1611 C CA . PRO B 1 53 ? 11.547 -12.352 -16.766 1 92.5 53 PRO B CA 1
ATOM 1612 C C . PRO B 1 53 ? 12.242 -11.055 -16.359 1 92.5 53 PRO B C 1
ATOM 1614 O O . PRO B 1 53 ? 12.727 -10.32 -17.234 1 92.5 53 PRO B O 1
ATOM 1617 N N . TYR B 1 54 ? 12.383 -10.75 -15.094 1 94.62 54 TYR B N 1
ATOM 1618 C CA . TYR B 1 54 ? 12.953 -9.5 -14.617 1 94.62 54 TYR B CA 1
ATOM 1619 C C . TYR B 1 54 ? 14.453 -9.633 -14.383 1 94.62 54 TYR B C 1
ATOM 1621 O O . TYR B 1 54 ? 15.156 -8.633 -14.211 1 94.62 54 TYR B O 1
ATOM 1629 N N . LYS B 1 55 ? 14.953 -10.867 -14.289 1 96.38 55 LYS B N 1
ATOM 1630 C CA . LYS B 1 55 ? 16.375 -11.234 -14.219 1 96.38 55 LYS B CA 1
ATOM 1631 C C . LYS B 1 55 ? 17 -10.781 -12.906 1 96.38 55 LYS B C 1
ATOM 1633 O O . LYS B 1 55 ? 18.203 -10.953 -12.695 1 96.38 55 LYS B O 1
ATOM 1638 N N . GLU B 1 56 ? 16.266 -10.156 -12.062 1 96.81 56 GLU B N 1
ATOM 1639 C CA . GLU B 1 56 ? 16.641 -9.742 -10.711 1 96.81 56 GLU B CA 1
ATOM 1640 C C . GLU B 1 56 ? 15.391 -9.555 -9.836 1 96.81 56 GLU B C 1
ATOM 1642 O O . GLU B 1 56 ? 14.266 -9.602 -10.336 1 96.81 56 GLU B O 1
ATOM 1647 N N . ARG B 1 57 ? 15.641 -9.414 -8.578 1 97.5 57 ARG B N 1
ATOM 1648 C CA . ARG B 1 57 ? 14.516 -9.188 -7.676 1 97.5 57 ARG B CA 1
ATOM 1649 C C . ARG B 1 57 ? 13.828 -7.863 -7.977 1 97.5 57 ARG B C 1
ATOM 1651 O O . ARG B 1 57 ? 14.492 -6.879 -8.32 1 97.5 57 ARG B O 1
ATOM 1658 N N . ILE B 1 58 ? 12.523 -7.832 -7.809 1 98.06 58 ILE B N 1
ATOM 1659 C CA . ILE B 1 58 ? 11.75 -6.609 -7.98 1 98.06 58 ILE B CA 1
ATOM 1660 C C . ILE B 1 58 ? 10.961 -6.312 -6.703 1 98.06 58 ILE B C 1
ATOM 1662 O O . ILE B 1 58 ? 10.688 -7.223 -5.918 1 98.06 58 ILE B O 1
ATOM 1666 N N . ALA B 1 59 ? 10.641 -5.066 -6.465 1 98.19 59 ALA B N 1
ATOM 1667 C CA . ALA B 1 59 ? 9.805 -4.668 -5.336 1 98.19 59 ALA B CA 1
ATOM 1668 C C . ALA B 1 59 ? 8.352 -5.074 -5.57 1 98.19 59 ALA B C 1
ATOM 1670 O O . ALA B 1 59 ? 7.934 -5.297 -6.707 1 98.19 59 ALA B O 1
ATOM 1671 N N . HIS B 1 60 ? 7.637 -5.199 -4.5 1 98.31 60 HIS B N 1
ATOM 1672 C CA . HIS B 1 60 ? 6.199 -5.426 -4.605 1 98.31 60 HIS B CA 1
ATOM 1673 C C . HIS B 1 60 ? 5.512 -4.266 -5.324 1 98.31 60 HIS B C 1
ATOM 1675 O O . HIS B 1 60 ? 5.852 -3.102 -5.098 1 98.31 60 HIS B O 1
ATOM 1681 N N . GLY B 1 61 ? 4.547 -4.582 -6.137 1 96.94 61 GLY B N 1
ATOM 1682 C CA . GLY B 1 61 ? 3.84 -3.541 -6.863 1 96.94 61 GLY B CA 1
ATOM 1683 C C . GLY B 1 61 ? 3.283 -2.459 -5.957 1 96.94 61 GLY B C 1
ATOM 1684 O O . GLY B 1 61 ? 3.449 -1.268 -6.23 1 96.94 61 GLY B O 1
ATOM 1685 N N . MET B 1 62 ? 2.721 -2.84 -4.848 1 98.62 62 MET B N 1
ATOM 1686 C CA . MET B 1 62 ? 2.029 -1.92 -3.949 1 98.62 62 MET B CA 1
ATOM 1687 C C . MET B 1 62 ? 3.018 -1.216 -3.025 1 98.62 62 MET B C 1
ATOM 1689 O O . MET B 1 62 ? 2.617 -0.435 -2.16 1 98.62 62 MET B O 1
ATOM 1693 N N . PHE B 1 63 ? 4.328 -1.524 -3.148 1 98.69 63 PHE B N 1
ATOM 1694 C CA . PHE B 1 63 ? 5.355 -0.764 -2.449 1 98.69 63 PHE B CA 1
ATOM 1695 C C . PHE B 1 63 ? 5.258 0.719 -2.789 1 98.69 63 PHE B C 1
ATOM 1697 O O . PHE B 1 63 ? 5.32 1.57 -1.899 1 98.69 63 PHE B O 1
ATOM 1704 N N . SER B 1 64 ? 5.051 1.028 -4.062 1 98.75 64 SER B N 1
ATOM 1705 C CA . SER B 1 64 ? 4.875 2.41 -4.5 1 98.75 64 SER B CA 1
ATOM 1706 C C . SER B 1 64 ? 3.643 3.039 -3.857 1 98.75 64 SER B C 1
ATOM 1708 O O . SER B 1 64 ? 3.633 4.234 -3.561 1 98.75 64 SER B O 1
ATOM 1710 N N . GLY B 1 65 ? 2.578 2.238 -3.668 1 98.75 65 GLY B N 1
ATOM 1711 C CA . GLY B 1 65 ? 1.4 2.732 -2.973 1 98.75 65 GLY B CA 1
ATOM 1712 C C . GLY B 1 65 ? 1.696 3.211 -1.563 1 98.75 65 GLY B C 1
ATOM 1713 O O . GLY B 1 65 ? 1.156 4.227 -1.121 1 98.75 65 GLY B O 1
ATOM 1714 N N . ALA B 1 66 ? 2.553 2.459 -0.885 1 98.81 66 ALA B N 1
ATOM 1715 C CA . ALA B 1 66 ? 2.959 2.855 0.461 1 98.81 66 ALA B CA 1
ATOM 1716 C C . ALA B 1 66 ? 3.686 4.195 0.443 1 98.81 66 ALA B C 1
ATOM 1718 O O . ALA B 1 66 ? 3.471 5.039 1.317 1 98.81 66 ALA B O 1
ATOM 1719 N N . LEU B 1 67 ? 4.516 4.41 -0.561 1 98.88 67 LEU B N 1
ATOM 1720 C CA . LEU B 1 67 ? 5.246 5.664 -0.669 1 98.88 67 LEU B CA 1
ATOM 1721 C C . LEU B 1 67 ? 4.305 6.816 -1.009 1 98.88 67 LEU B C 1
ATOM 1723 O O . LEU B 1 67 ? 4.465 7.926 -0.493 1 98.88 67 LEU B O 1
ATOM 1727 N N . ILE B 1 68 ? 3.355 6.57 -1.845 1 98.94 68 ILE B N 1
ATOM 1728 C CA . ILE B 1 68 ? 2.367 7.578 -2.219 1 98.94 68 ILE B CA 1
ATOM 1729 C C . ILE B 1 68 ? 1.604 8.039 -0.978 1 98.94 68 ILE B C 1
ATOM 1731 O O . ILE B 1 68 ? 1.452 9.234 -0.744 1 98.94 68 ILE B O 1
ATOM 1735 N N . SER B 1 69 ? 1.131 7.047 -0.188 1 98.75 69 SER B N 1
ATOM 1736 C CA . SER B 1 69 ? 0.366 7.391 1.006 1 98.75 69 SER B CA 1
ATOM 1737 C C . SER B 1 69 ? 1.196 8.227 1.973 1 98.75 69 SER B C 1
ATOM 1739 O O . SER B 1 69 ? 0.685 9.164 2.588 1 98.75 69 SER B O 1
ATOM 1741 N N . ALA B 1 70 ? 2.486 7.902 2.074 1 98.5 70 ALA B N 1
ATOM 1742 C CA . ALA B 1 70 ? 3.383 8.664 2.938 1 98.5 70 ALA B CA 1
ATOM 1743 C C . ALA B 1 70 ? 3.545 10.094 2.434 1 98.5 70 ALA B C 1
ATOM 1745 O O . ALA B 1 70 ? 3.562 11.039 3.225 1 98.5 70 ALA B O 1
ATOM 1746 N N . ALA B 1 71 ? 3.699 10.258 1.125 1 98.81 71 ALA B N 1
ATOM 1747 C CA . ALA B 1 71 ? 3.863 11.586 0.529 1 98.81 71 ALA B CA 1
ATOM 1748 C C . ALA B 1 71 ? 2.652 12.469 0.817 1 98.81 71 ALA B C 1
ATOM 1750 O O . ALA B 1 71 ? 2.803 13.633 1.204 1 98.81 71 ALA B O 1
ATOM 1751 N N . VAL B 1 72 ? 1.474 11.891 0.693 1 98.75 72 VAL B N 1
ATOM 1752 C CA . VAL B 1 72 ? 0.234 12.625 0.922 1 98.75 72 VAL B CA 1
ATOM 1753 C C . VAL B 1 72 ? 0.11 12.984 2.402 1 98.75 72 VAL B C 1
ATOM 1755 O O . VAL B 1 72 ? -0.255 14.109 2.748 1 98.75 72 VAL B O 1
ATOM 1758 N N . ALA B 1 73 ? 0.51 12.078 3.27 1 97.75 73 ALA B N 1
ATOM 1759 C CA . ALA B 1 73 ? 0.31 12.203 4.711 1 97.75 73 ALA B CA 1
ATOM 1760 C C . ALA B 1 73 ? 1.356 13.117 5.336 1 97.75 73 ALA B C 1
ATOM 1762 O O . ALA B 1 73 ? 1.099 13.758 6.359 1 97.75 73 ALA B O 1
ATOM 1763 N N . CYS B 1 74 ? 2.549 13.172 4.648 1 97.12 74 CYS B N 1
ATOM 1764 C CA . CYS B 1 74 ? 3.654 13.789 5.371 1 97.12 74 CYS B CA 1
ATOM 1765 C C . CYS B 1 74 ? 4.262 14.93 4.566 1 97.12 74 CYS B C 1
ATOM 1767 O O . CYS B 1 74 ? 5.105 15.672 5.07 1 97.12 74 CYS B O 1
ATOM 1769 N N . THR B 1 75 ? 3.881 15.109 3.316 1 97.75 75 THR B N 1
ATOM 1770 C CA . THR B 1 75 ? 4.477 16.156 2.484 1 97.75 75 THR B CA 1
ATOM 1771 C C . THR B 1 75 ? 3.42 17.172 2.061 1 97.75 75 THR B C 1
ATOM 1773 O O . THR B 1 75 ? 3.531 18.359 2.379 1 97.75 75 THR B O 1
ATOM 1776 N N . MET B 1 76 ? 2.434 16.719 1.375 1 98.62 76 MET B N 1
ATOM 1777 C CA . MET B 1 76 ? 1.372 17.609 0.909 1 98.62 76 MET B CA 1
ATOM 1778 C C . MET B 1 76 ? 0.094 16.828 0.627 1 98.62 76 MET B C 1
ATOM 1780 O O . MET B 1 76 ? 0.067 15.977 -0.261 1 98.62 76 MET B O 1
ATOM 1784 N N . PRO B 1 77 ? -0.986 17.141 1.474 1 98.69 77 PRO B N 1
ATOM 1785 C CA . PRO B 1 77 ? -1.112 18.297 2.35 1 98.69 77 PRO B CA 1
ATOM 1786 C C . PRO B 1 77 ? -0.377 18.125 3.676 1 98.69 77 PRO B C 1
ATOM 1788 O O . PRO B 1 77 ? -0.055 19.109 4.344 1 98.69 77 PRO B O 1
ATOM 1791 N N . GLY B 1 78 ? -0.196 16.844 4.059 1 98.25 78 GLY B N 1
ATOM 1792 C CA . GLY B 1 78 ? 0.516 16.625 5.309 1 98.25 78 GLY B CA 1
ATOM 1793 C C . GLY B 1 78 ? -0.393 16.219 6.449 1 98.25 78 GLY B C 1
ATOM 1794 O O . GLY B 1 78 ? -1.523 15.781 6.223 1 98.25 78 GLY B O 1
ATOM 1795 N N . PRO B 1 79 ? 0.11 16.297 7.695 1 97 79 PRO B N 1
ATOM 1796 C CA . PRO B 1 79 ? -0.618 15.781 8.859 1 97 79 PRO B CA 1
ATOM 1797 C C . PRO B 1 79 ? -2.041 16.328 8.953 1 97 79 PRO B C 1
ATOM 1799 O O . PRO B 1 79 ? -2.271 17.516 8.68 1 97 79 PRO B O 1
ATOM 1802 N N . GLY B 1 80 ? -2.959 15.453 9.297 1 96.56 80 GLY B N 1
ATOM 1803 C CA . GLY B 1 80 ? -4.363 15.82 9.375 1 96.56 80 GLY B CA 1
ATOM 1804 C C . GLY B 1 80 ? -5.148 15.445 8.133 1 96.56 80 GLY B C 1
ATOM 1805 O O . GLY B 1 80 ? -6.375 15.555 8.109 1 96.56 80 GLY B O 1
ATOM 1806 N N . THR B 1 81 ? -4.465 15 7.129 1 98.06 81 THR B N 1
ATOM 1807 C CA . THR B 1 81 ? -5.102 14.57 5.891 1 98.06 81 THR B CA 1
ATOM 1808 C C . THR B 1 81 ? -5.867 13.266 6.102 1 98.06 81 THR B C 1
ATOM 1810 O O . THR B 1 81 ? -5.359 12.336 6.73 1 98.06 81 THR B O 1
ATOM 1813 N N . ILE B 1 82 ? -7.047 13.242 5.598 1 98 82 ILE B N 1
ATOM 1814 C CA . ILE B 1 82 ? -7.824 12.008 5.578 1 98 82 ILE B CA 1
ATOM 1815 C C . ILE B 1 82 ? -7.824 11.422 4.172 1 98 82 ILE B C 1
ATOM 1817 O O . ILE B 1 82 ? -8.25 12.078 3.217 1 98 82 ILE B O 1
ATOM 1821 N N . TYR B 1 83 ? -7.312 10.273 4.109 1 98.38 83 TYR B N 1
ATOM 1822 C CA . TYR B 1 83 ? -7.184 9.547 2.846 1 98.38 83 TYR B CA 1
ATOM 1823 C C . TYR B 1 83 ? -8.5 8.898 2.451 1 98.38 83 TYR B C 1
ATOM 1825 O O . TYR B 1 83 ? -8.984 7.992 3.133 1 98.38 83 TYR B O 1
ATOM 1833 N N . LEU B 1 84 ? -9.141 9.289 1.286 1 98.69 84 LEU B N 1
ATOM 1834 C CA . LEU B 1 84 ? -10.469 8.812 0.911 1 98.69 84 LEU B CA 1
ATOM 1835 C C . LEU B 1 84 ? -10.375 7.758 -0.185 1 98.69 84 LEU B C 1
ATOM 1837 O O . LEU B 1 84 ? -11.172 6.816 -0.214 1 98.69 84 LEU B O 1
ATOM 1841 N N . GLY B 1 85 ? -9.516 7.98 -1.106 1 98.88 85 GLY B N 1
ATOM 1842 C CA . GLY B 1 85 ? -9.414 7.035 -2.209 1 98.88 85 GLY B CA 1
ATOM 1843 C C . GLY B 1 85 ? -8.117 7.168 -2.986 1 98.88 85 GLY B C 1
ATOM 1844 O O . GLY B 1 85 ? -7.438 8.195 -2.898 1 98.88 85 GLY B O 1
ATOM 1845 N N . GLN B 1 86 ? -7.773 6.203 -3.75 1 98.94 86 GLN B N 1
ATOM 1846 C CA . GLN B 1 86 ? -6.562 6.145 -4.562 1 98.94 86 GLN B CA 1
ATOM 1847 C C . GLN B 1 86 ? -6.777 5.281 -5.805 1 98.94 86 GLN B C 1
ATOM 1849 O O . GLN B 1 86 ? -7.348 4.191 -5.719 1 98.94 86 GLN B O 1
ATOM 1854 N N . THR B 1 87 ? -6.422 5.809 -6.926 1 98.94 87 THR B N 1
ATOM 1855 C CA . THR B 1 87 ? -6.289 5.012 -8.141 1 98.94 87 THR B CA 1
ATOM 1856 C C . THR B 1 87 ? -4.82 4.844 -8.516 1 98.94 87 THR B C 1
ATOM 1858 O O . THR B 1 87 ? -4.023 5.77 -8.359 1 98.94 87 THR B O 1
ATOM 1861 N N . MET B 1 88 ? -4.461 3.664 -8.961 1 98.88 88 MET B N 1
ATOM 1862 C CA . MET B 1 88 ? -3.082 3.389 -9.367 1 98.88 88 MET B CA 1
ATOM 1863 C C . MET B 1 88 ? -3.041 2.555 -10.641 1 98.88 88 MET B C 1
ATOM 1865 O O . MET B 1 88 ? -3.838 1.628 -10.805 1 98.88 88 MET B O 1
ATOM 1869 N N . GLN B 1 89 ? -2.211 2.92 -11.531 1 98.94 89 GLN B N 1
ATOM 1870 C CA . GLN B 1 89 ? -1.797 2.119 -12.68 1 98.94 89 GLN B CA 1
ATOM 1871 C C . GLN B 1 89 ? -0.304 1.807 -12.617 1 98.94 89 GLN B C 1
ATOM 1873 O O . GLN B 1 89 ? 0.529 2.713 -12.695 1 98.94 89 GLN B O 1
ATOM 1878 N N . PHE B 1 90 ? -0 0.551 -12.5 1 98.75 90 PHE B N 1
ATOM 1879 C CA . PHE B 1 90 ? 1.39 0.118 -12.422 1 98.75 90 PHE B CA 1
ATOM 1880 C C . PHE B 1 90 ? 1.975 -0.076 -13.82 1 98.75 90 PHE B C 1
ATOM 1882 O O . PHE B 1 90 ? 1.576 -0.991 -14.539 1 98.75 90 PHE B O 1
ATOM 1889 N N . THR B 1 91 ? 3.016 0.717 -14.133 1 98.5 91 THR B N 1
ATOM 1890 C CA . THR B 1 91 ? 3.416 0.78 -15.531 1 98.5 91 THR B CA 1
ATOM 1891 C C . THR B 1 91 ? 4.785 0.141 -15.734 1 98.5 91 THR B C 1
ATOM 1893 O O . THR B 1 91 ? 5.156 -0.211 -16.859 1 98.5 91 THR B O 1
ATOM 1896 N N . ARG B 1 92 ? 5.559 0.078 -14.648 1 97.94 92 ARG B N 1
ATOM 1897 C CA . ARG B 1 92 ? 6.895 -0.503 -14.758 1 97.94 92 ARG B CA 1
ATOM 1898 C C . ARG B 1 92 ? 7.297 -1.188 -13.453 1 97.94 92 ARG B C 1
ATOM 1900 O O . ARG B 1 92 ? 6.98 -0.702 -12.367 1 9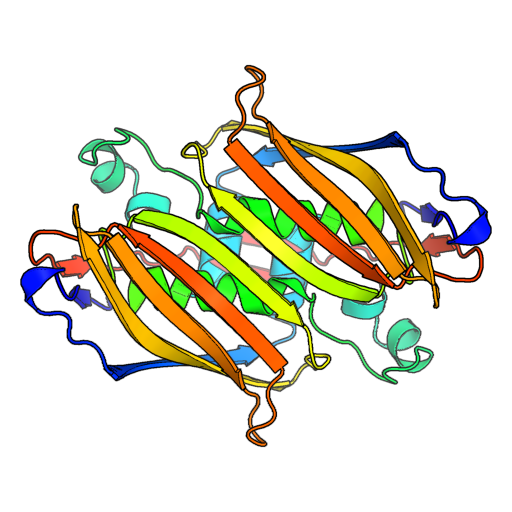7.94 92 ARG B O 1
ATOM 1907 N N . ALA B 1 93 ? 8.047 -2.268 -13.555 1 97.88 93 ALA B N 1
ATOM 1908 C CA . ALA B 1 93 ? 8.586 -2.932 -12.375 1 97.88 93 ALA B CA 1
ATOM 1909 C C . ALA B 1 93 ? 9.602 -2.043 -11.656 1 97.88 93 ALA B C 1
ATOM 1911 O O . ALA B 1 93 ? 10.32 -1.274 -12.297 1 97.88 93 ALA B O 1
ATOM 1912 N N . VAL B 1 94 ? 9.648 -2.121 -10.375 1 98.44 94 VAL B N 1
ATOM 1913 C CA . VAL B 1 94 ? 10.617 -1.405 -9.547 1 98.44 94 VAL B CA 1
ATOM 1914 C C . VAL B 1 94 ? 11.711 -2.365 -9.078 1 98.44 94 VAL B C 1
ATOM 1916 O O . VAL B 1 94 ? 11.414 -3.422 -8.516 1 98.44 94 VAL B O 1
ATOM 1919 N N . LYS B 1 95 ? 12.922 -2.043 -9.281 1 97.06 95 LYS B N 1
ATOM 1920 C CA . LYS B 1 95 ? 14.055 -2.9 -8.922 1 97.06 95 LYS B CA 1
ATOM 1921 C C . LYS B 1 95 ? 14.734 -2.41 -7.652 1 97.06 95 LYS B C 1
ATOM 1923 O O . LYS B 1 95 ? 14.539 -1.265 -7.238 1 97.06 95 LYS B O 1
ATOM 1928 N N . LEU B 1 96 ? 15.477 -3.346 -7.035 1 97 96 LEU B N 1
ATOM 1929 C CA . LEU B 1 96 ? 16.328 -2.939 -5.926 1 97 96 LEU B CA 1
ATOM 1930 C C . LEU B 1 96 ? 17.344 -1.898 -6.383 1 97 96 LEU B C 1
ATOM 1932 O O . LEU B 1 96 ? 17.953 -2.037 -7.449 1 97 96 LEU B O 1
ATOM 1936 N N . GLY B 1 97 ? 17.453 -0.831 -5.605 1 97.75 97 GLY B N 1
ATOM 1937 C CA . GLY B 1 97 ? 18.391 0.221 -5.957 1 97.75 97 GLY B CA 1
ATOM 1938 C C . GLY B 1 97 ? 17.75 1.374 -6.703 1 97.75 97 GLY B C 1
ATOM 1939 O O . GLY B 1 97 ? 18.344 2.449 -6.82 1 97.75 97 GLY B O 1
ATOM 1940 N N . ASP B 1 98 ? 16.578 1.195 -7.203 1 98.56 98 ASP B N 1
ATOM 1941 C CA . ASP B 1 98 ? 15.867 2.312 -7.824 1 98.56 98 ASP B CA 1
ATOM 1942 C C . ASP B 1 98 ? 15.594 3.422 -6.812 1 98.56 98 ASP B C 1
ATOM 1944 O O . ASP B 1 98 ? 15.273 3.15 -5.656 1 98.56 98 ASP B O 1
ATOM 1948 N N . THR B 1 99 ? 15.742 4.625 -7.199 1 98.88 99 THR B N 1
ATOM 1949 C CA . THR B 1 99 ? 15.211 5.758 -6.441 1 98.88 99 THR B CA 1
ATOM 1950 C C . THR B 1 99 ? 13.859 6.191 -6.996 1 98.88 99 THR B C 1
ATOM 1952 O O . THR B 1 99 ? 13.766 6.625 -8.148 1 98.88 99 THR B O 1
ATOM 1955 N N . LEU B 1 100 ? 12.867 6.066 -6.168 1 98.94 100 LEU B N 1
ATOM 1956 C CA . LEU B 1 100 ? 11.508 6.434 -6.562 1 98.94 100 LEU B CA 1
ATOM 1957 C C . LEU B 1 100 ? 11.156 7.828 -6.059 1 98.94 100 LEU B C 1
ATOM 1959 O O . LEU B 1 100 ? 11.398 8.156 -4.895 1 98.94 100 LEU B O 1
ATOM 1963 N N . THR B 1 101 ? 10.617 8.602 -6.949 1 98.94 101 THR B N 1
ATOM 1964 C CA . THR B 1 101 ? 10.125 9.922 -6.59 1 98.94 101 THR B CA 1
ATOM 1965 C C . THR B 1 101 ? 8.617 10.023 -6.82 1 98.94 101 THR B C 1
ATOM 1967 O O . THR B 1 101 ? 8.148 9.922 -7.957 1 98.94 101 THR B O 1
ATOM 1970 N N . VAL B 1 102 ? 7.914 10.227 -5.73 1 98.94 102 VAL B N 1
ATOM 1971 C CA . VAL B 1 102 ? 6.488 10.531 -5.809 1 98.94 102 VAL B CA 1
ATOM 1972 C C . VAL B 1 102 ? 6.297 12.023 -6.102 1 98.94 102 VAL B C 1
ATOM 1974 O O . VAL B 1 102 ? 6.715 12.875 -5.312 1 98.94 102 VAL B O 1
ATOM 1977 N N . ARG B 1 103 ? 5.668 12.266 -7.18 1 98.94 103 ARG B N 1
ATOM 1978 C CA . ARG B 1 103 ? 5.348 13.648 -7.539 1 98.94 103 ARG B CA 1
ATOM 1979 C C . ARG B 1 103 ? 3.861 13.93 -7.348 1 98.94 103 ARG B C 1
ATOM 1981 O O . ARG B 1 103 ? 3.02 13.328 -8.016 1 98.94 103 ARG B O 1
ATOM 1988 N N . LEU B 1 104 ? 3.602 14.836 -6.469 1 98.94 104 LEU B N 1
ATOM 1989 C CA . LEU B 1 104 ? 2.234 15.25 -6.172 1 98.94 104 LEU B CA 1
ATOM 1990 C C . LEU B 1 104 ? 1.887 16.547 -6.895 1 98.94 104 LEU B C 1
ATOM 1992 O O . LEU B 1 104 ? 2.727 17.438 -7.008 1 98.94 104 LEU B O 1
ATOM 1996 N N . GLU B 1 105 ? 0.667 16.625 -7.34 1 99 105 GLU B N 1
ATOM 1997 C CA . GLU B 1 105 ? 0.14 17.859 -7.902 1 99 105 GLU B CA 1
ATOM 1998 C C . GLU B 1 105 ? -1.34 18.031 -7.57 1 99 105 GLU B C 1
ATOM 2000 O O . GLU B 1 105 ? -2.145 17.125 -7.809 1 99 105 GLU B O 1
ATOM 2005 N N . ILE B 1 106 ? -1.669 19.141 -7.039 1 99 106 ILE B N 1
ATOM 2006 C CA . ILE B 1 106 ? -3.076 19.438 -6.789 1 99 106 ILE B CA 1
ATOM 2007 C C . ILE B 1 106 ? -3.807 19.641 -8.117 1 99 106 ILE B C 1
ATOM 2009 O O . ILE B 1 106 ? -3.502 20.562 -8.867 1 99 106 ILE B O 1
ATOM 2013 N N . LEU B 1 107 ? -4.746 18.797 -8.352 1 98.94 107 LEU B N 1
ATOM 2014 C CA . LEU B 1 107 ? -5.469 18.844 -9.617 1 98.94 107 LEU B CA 1
ATOM 2015 C C . LEU B 1 107 ? -6.73 19.688 -9.492 1 98.94 107 LEU B C 1
ATOM 2017 O O . LEU B 1 107 ? -7.098 20.406 -10.422 1 98.94 107 LEU B O 1
ATOM 2021 N N . GLU B 1 108 ? -7.391 19.5 -8.336 1 98.88 108 GLU B N 1
ATOM 2022 C CA . GLU B 1 108 ? -8.703 20.125 -8.141 1 98.88 108 GLU B CA 1
ATOM 2023 C C . GLU B 1 108 ? -9.023 20.266 -6.652 1 98.88 108 GLU B C 1
ATOM 2025 O O . GLU B 1 108 ? -8.734 19.375 -5.855 1 98.88 108 GLU B O 1
ATOM 2030 N N . LYS B 1 109 ? -9.617 21.422 -6.301 1 98.75 109 LYS B N 1
ATOM 2031 C CA . LYS B 1 109 ? -10.234 21.625 -4.992 1 98.75 109 LYS B CA 1
ATOM 2032 C C . LYS B 1 109 ? -11.75 21.516 -5.082 1 98.75 109 LYS B C 1
ATOM 2034 O O . LYS B 1 109 ? -12.391 22.219 -5.863 1 98.75 109 LYS B O 1
ATOM 2039 N N . LEU B 1 110 ? -12.273 20.625 -4.379 1 98.44 110 LEU B N 1
ATOM 2040 C CA . LEU B 1 110 ? -13.703 20.359 -4.383 1 98.44 110 LEU B CA 1
ATOM 2041 C C . LEU B 1 110 ? -14.352 20.844 -3.09 1 98.44 110 LEU B C 1
ATOM 2043 O O . LEU B 1 110 ? -13.656 21.125 -2.113 1 98.44 110 LEU B O 1
ATOM 2047 N N . PRO B 1 111 ? -15.68 21.047 -3.045 1 97.88 111 PRO B N 1
ATOM 2048 C CA . PRO B 1 111 ? -16.344 21.453 -1.806 1 97.88 111 PRO B CA 1
ATOM 2049 C C . PRO B 1 111 ? -16.094 20.484 -0.655 1 97.88 111 PRO B C 1
ATOM 2051 O O . PRO B 1 111 ? -15.641 19.359 -0.879 1 97.88 111 PRO B O 1
ATOM 2054 N N . LYS B 1 112 ? -16.281 20.969 0.545 1 98.12 112 LYS B N 1
ATOM 2055 C CA . LYS B 1 112 ? -16.188 20.188 1.772 1 98.12 112 LYS B CA 1
ATOM 2056 C C . LYS B 1 112 ? -14.766 19.688 2.004 1 98.12 112 LYS B C 1
ATOM 2058 O O . LYS B 1 112 ? -14.562 18.547 2.393 1 98.12 112 LYS B O 1
ATOM 2063 N N . PHE B 1 113 ? -13.82 20.469 1.601 1 98.62 113 PHE B N 1
ATOM 2064 C CA . PHE B 1 113 ? -12.398 20.297 1.884 1 98.62 113 PHE B CA 1
ATOM 2065 C C . PHE B 1 113 ? -11.828 19.109 1.126 1 98.62 113 PHE B C 1
ATOM 2067 O O . PHE B 1 113 ? -10.789 18.562 1.507 1 98.62 113 PHE B O 1
ATOM 2074 N N . ARG B 1 114 ? -12.531 18.719 0.12 1 98.81 114 ARG B N 1
ATOM 2075 C CA . ARG B 1 114 ? -12.055 17.609 -0.699 1 98.81 114 ARG B CA 1
ATOM 2076 C C . ARG B 1 114 ? -11.07 18.109 -1.759 1 98.81 114 ARG B C 1
ATOM 2078 O O . ARG B 1 114 ? -11.25 19.188 -2.328 1 98.81 114 ARG B O 1
ATOM 2085 N N . VAL B 1 115 ? -10.047 17.297 -1.986 1 98.94 115 VAL B N 1
ATOM 2086 C CA . VAL B 1 115 ? -9.016 17.656 -2.953 1 98.94 115 VAL B CA 1
ATOM 2087 C C . VAL B 1 115 ? -8.633 16.422 -3.773 1 98.94 115 VAL B C 1
ATOM 2089 O O . VAL B 1 115 ? -8.516 15.32 -3.234 1 98.94 115 VAL B O 1
ATOM 2092 N N . ARG B 1 116 ? -8.484 16.594 -5.066 1 98.94 116 ARG B N 1
ATOM 2093 C CA . ARG B 1 116 ? -7.902 15.586 -5.938 1 98.94 116 ARG B CA 1
ATOM 2094 C C . ARG B 1 116 ? -6.434 15.875 -6.215 1 98.94 116 ARG B C 1
ATOM 2096 O O . ARG B 1 116 ? -6.074 17 -6.586 1 98.94 116 ARG B O 1
ATOM 2103 N N . ILE B 1 117 ? -5.586 14.906 -6.055 1 98.94 117 ILE B N 1
ATOM 2104 C CA . ILE B 1 117 ? -4.145 15.055 -6.191 1 98.94 117 ILE B CA 1
ATOM 2105 C C . ILE B 1 117 ? -3.613 14.047 -7.203 1 98.94 117 ILE B C 1
ATOM 2107 O O . ILE B 1 117 ? -3.889 12.852 -7.098 1 98.94 117 ILE B O 1
ATOM 2111 N N . ALA B 1 118 ? -2.852 14.523 -8.211 1 98.94 118 ALA B N 1
ATOM 2112 C CA . ALA B 1 118 ? -2.066 13.578 -9 1 98.94 118 ALA B CA 1
ATOM 2113 C C . ALA B 1 118 ? -0.968 12.938 -8.156 1 98.94 118 ALA B C 1
ATOM 2115 O O . ALA B 1 118 ? -0.242 13.633 -7.438 1 98.94 118 ALA B O 1
ATOM 2116 N N . THR B 1 119 ? -0.845 11.703 -8.219 1 98.94 119 THR B N 1
ATOM 2117 C CA . THR B 1 119 ? 0.153 10.945 -7.473 1 98.94 119 THR B CA 1
ATOM 2118 C C . THR B 1 119 ? 0.987 10.078 -8.414 1 98.94 119 THR B C 1
ATOM 2120 O O . THR B 1 119 ? 0.764 8.867 -8.508 1 98.94 119 THR B O 1
ATOM 2123 N N . ARG B 1 120 ? 1.951 10.633 -9.008 1 98.94 120 ARG B N 1
ATOM 2124 C CA . ARG B 1 120 ? 2.756 9.945 -10.008 1 98.94 120 ARG B CA 1
ATOM 2125 C C . ARG B 1 120 ? 4.129 9.578 -9.453 1 98.94 120 ARG B C 1
ATOM 2127 O O . ARG B 1 120 ? 4.75 10.367 -8.742 1 98.94 120 ARG B O 1
ATOM 2134 N N . VAL B 1 121 ? 4.574 8.359 -9.766 1 98.94 121 VAL B N 1
ATOM 2135 C CA . VAL B 1 121 ? 5.863 7.895 -9.258 1 98.94 121 VAL B CA 1
ATOM 2136 C C . VAL B 1 121 ? 6.82 7.672 -10.43 1 98.94 121 VAL B C 1
ATOM 2138 O O . VAL B 1 121 ? 6.469 7.012 -11.414 1 98.94 121 VAL B O 1
ATOM 2141 N N . TYR B 1 122 ? 7.973 8.211 -10.289 1 98.94 122 TYR B N 1
ATOM 2142 C CA . TYR B 1 122 ? 9.023 8.062 -11.289 1 98.94 122 TYR B CA 1
ATOM 2143 C C . TYR B 1 122 ? 10.266 7.43 -10.688 1 98.94 122 TYR B C 1
ATOM 2145 O O . TYR B 1 122 ? 10.523 7.562 -9.484 1 98.94 122 TYR B O 1
ATOM 2153 N N . ASN B 1 123 ? 11.07 6.707 -11.516 1 98.81 123 ASN B N 1
ATOM 2154 C CA . ASN B 1 123 ? 12.375 6.23 -11.07 1 98.81 123 ASN B CA 1
ATOM 2155 C C . ASN B 1 123 ? 13.477 7.223 -11.406 1 98.81 123 ASN B C 1
ATOM 2157 O O . ASN B 1 123 ? 13.211 8.328 -11.875 1 98.81 123 ASN B O 1
ATOM 2161 N N . GLN B 1 124 ? 14.75 6.84 -11.117 1 98.62 124 GLN B N 1
ATOM 2162 C CA . GLN B 1 124 ? 15.883 7.742 -11.258 1 98.62 124 GLN B CA 1
ATOM 2163 C C . GLN B 1 124 ? 16.141 8.086 -12.719 1 98.62 124 GLN B C 1
ATOM 2165 O O . GLN B 1 124 ? 16.859 9.031 -13.023 1 98.62 124 GLN B O 1
ATOM 2170 N N . ARG B 1 125 ? 15.562 7.402 -13.633 1 98.5 125 ARG B N 1
ATOM 2171 C CA . ARG B 1 125 ? 15.703 7.664 -15.062 1 98.5 125 ARG B CA 1
ATOM 2172 C C . ARG B 1 125 ? 14.516 8.469 -15.594 1 98.5 125 ARG B C 1
ATOM 2174 O O . ARG B 1 125 ? 14.305 8.555 -16.812 1 98.5 125 ARG B O 1
ATOM 2181 N N . ASP B 1 126 ? 13.656 8.875 -14.664 1 98.56 126 ASP B N 1
ATOM 2182 C CA . ASP B 1 126 ? 12.469 9.672 -14.961 1 98.56 126 ASP B CA 1
ATOM 2183 C C . ASP B 1 126 ? 11.453 8.867 -15.773 1 98.56 126 ASP B C 1
ATOM 2185 O O . ASP B 1 126 ? 10.773 9.414 -16.641 1 98.56 126 ASP B O 1
ATOM 2189 N N . GLU B 1 127 ? 11.43 7.617 -15.578 1 98.75 127 GLU B N 1
ATOM 2190 C CA . GLU B 1 127 ? 10.414 6.742 -16.156 1 98.75 127 GLU B CA 1
ATOM 2191 C C . GLU B 1 127 ? 9.219 6.594 -15.211 1 98.75 127 GLU B C 1
ATOM 2193 O O . GLU B 1 127 ? 9.391 6.383 -14.008 1 98.75 127 GLU B O 1
ATOM 2198 N N . LEU B 1 128 ? 8.023 6.73 -15.758 1 98.88 128 LEU B N 1
ATOM 2199 C CA . LEU B 1 128 ? 6.801 6.602 -14.961 1 98.88 128 LEU B CA 1
ATOM 2200 C C . LEU B 1 128 ? 6.598 5.156 -14.516 1 98.88 128 LEU B C 1
ATOM 2202 O O . LEU B 1 128 ? 6.484 4.254 -15.344 1 98.88 128 LEU B O 1
ATOM 2206 N N . VAL B 1 129 ? 6.512 4.965 -13.195 1 98.75 129 VAL B N 1
ATOM 2207 C CA . VAL B 1 129 ? 6.371 3.609 -12.664 1 98.75 129 VAL B CA 1
ATOM 2208 C C . VAL B 1 129 ? 4.938 3.387 -12.195 1 98.75 129 VAL B C 1
ATOM 2210 O O . VAL B 1 129 ? 4.426 2.266 -12.25 1 98.75 129 VAL B O 1
ATOM 2213 N N . VAL B 1 130 ? 4.34 4.434 -11.648 1 98.88 130 VAL B N 1
ATOM 2214 C CA . VAL B 1 130 ? 2.936 4.395 -11.25 1 98.88 130 VAL B CA 1
ATOM 2215 C C . VAL B 1 130 ? 2.25 5.699 -11.641 1 98.88 130 VAL B C 1
ATOM 2217 O O . VAL B 1 130 ? 2.793 6.785 -11.422 1 98.88 130 VAL B O 1
ATOM 2220 N N . ASP B 1 131 ? 1.17 5.578 -12.266 1 98.94 131 ASP B N 1
ATOM 2221 C CA . ASP B 1 131 ? 0.259 6.703 -12.469 1 98.94 131 ASP B CA 1
ATOM 2222 C C . ASP B 1 131 ? -0.966 6.586 -11.562 1 98.94 131 ASP B C 1
ATOM 2224 O O . ASP B 1 131 ? -1.321 5.488 -11.125 1 98.94 131 ASP B O 1
ATOM 2228 N N . GLY B 1 132 ? -1.515 7.758 -11.164 1 98.88 132 GLY B N 1
ATOM 2229 C CA . GLY B 1 132 ? -2.701 7.66 -10.328 1 98.88 132 GLY B CA 1
ATOM 2230 C C . GLY B 1 132 ? -3.131 8.992 -9.742 1 98.88 132 GLY B C 1
ATOM 2231 O O . GLY B 1 132 ? -2.545 10.031 -10.055 1 98.88 132 GLY B O 1
ATOM 2232 N N . GLU B 1 133 ? -4.219 8.898 -9.008 1 98.94 133 GLU B N 1
ATOM 2233 C CA . GLU B 1 133 ? -4.781 10.047 -8.297 1 98.94 133 GLU B CA 1
ATOM 2234 C C . GLU B 1 133 ? -5.309 9.641 -6.926 1 98.94 133 GLU B C 1
ATOM 2236 O O . GLU B 1 133 ? -5.781 8.523 -6.738 1 98.94 133 GLU B O 1
ATOM 2241 N N . ALA B 1 134 ? -5.207 10.57 -6.051 1 98.94 134 ALA B N 1
ATOM 2242 C CA . ALA B 1 134 ? -5.793 10.406 -4.727 1 98.94 134 ALA B CA 1
ATOM 2243 C C . ALA B 1 134 ? -6.941 11.398 -4.508 1 98.94 134 ALA B C 1
ATOM 2245 O O . ALA B 1 134 ? -6.93 12.5 -5.055 1 98.94 134 ALA B O 1
ATOM 2246 N N . GLU B 1 135 ? -7.902 10.969 -3.826 1 98.88 135 GLU B N 1
ATOM 2247 C CA . GLU B 1 135 ? -8.898 11.844 -3.213 1 98.88 135 GLU B CA 1
ATOM 2248 C C . GLU B 1 135 ? -8.711 11.914 -1.699 1 98.88 135 GLU B C 1
ATOM 2250 O O . GLU B 1 135 ? -8.578 10.883 -1.038 1 98.88 135 GLU B O 1
ATOM 2255 N N . ILE B 1 136 ? -8.695 13.148 -1.208 1 98.88 136 ILE B N 1
ATOM 2256 C CA . ILE B 1 136 ? -8.445 13.297 0.223 1 98.88 136 ILE B CA 1
ATOM 2257 C C . ILE B 1 136 ? -9.367 14.375 0.799 1 98.88 136 ILE B C 1
ATOM 2259 O O . ILE B 1 136 ? -9.961 15.148 0.053 1 98.88 136 ILE B O 1
ATOM 2263 N N . LEU B 1 137 ? -9.594 14.344 2.096 1 98.81 137 LEU B N 1
ATOM 2264 C CA . LEU B 1 137 ? -10.031 15.508 2.863 1 98.81 137 LEU B CA 1
ATOM 2265 C C . LEU B 1 137 ? -8.828 16.25 3.449 1 98.81 137 LEU B C 1
ATOM 2267 O O . LEU B 1 137 ? -8.109 15.703 4.289 1 98.81 137 LEU B O 1
ATOM 2271 N N . ALA B 1 138 ? -8.641 17.406 3.035 1 98.81 138 ALA B N 1
ATOM 2272 C CA . ALA B 1 138 ? -7.488 18.203 3.475 1 98.81 138 ALA B CA 1
ATOM 2273 C C . ALA B 1 138 ? -7.719 18.781 4.867 1 98.81 138 ALA B C 1
ATOM 2275 O O . ALA B 1 138 ? -8.859 19.031 5.258 1 98.81 138 ALA B O 1
ATOM 2276 N N . PRO B 1 139 ? -6.621 18.906 5.59 1 98.5 139 PRO B N 1
ATOM 2277 C CA . PRO B 1 139 ? -6.77 19.547 6.895 1 98.5 139 PRO B CA 1
ATOM 2278 C C . PRO B 1 139 ? -7.332 20.969 6.797 1 98.5 139 PRO B C 1
ATOM 2280 O O . PRO B 1 139 ? -7.012 21.703 5.855 1 98.5 139 PRO B O 1
ATOM 2283 N N . ARG B 1 140 ? -8.047 21.344 7.785 1 97.62 140 ARG B N 1
ATOM 2284 C CA . ARG B 1 140 ? -8.703 22.641 7.781 1 97.62 140 ARG B CA 1
ATOM 2285 C C . ARG B 1 140 ? -7.809 23.703 8.406 1 97.62 140 ARG B C 1
ATOM 2287 O O . ARG B 1 140 ? -7.855 24.875 8.016 1 97.62 140 ARG B O 1
ATOM 2294 N N . ARG B 1 141 ? -7.074 23.219 9.375 1 97.31 141 ARG B N 1
ATOM 2295 C CA . ARG B 1 141 ? -6.219 24.141 10.117 1 97.31 141 ARG B CA 1
ATOM 2296 C C . ARG B 1 141 ? -4.754 23.734 10.008 1 97.31 141 ARG B C 1
ATOM 2298 O O . ARG B 1 141 ? -4.441 22.547 9.852 1 97.31 141 ARG B O 1
ATOM 2305 N N . GLN B 1 142 ? -3.992 24.75 10.148 1 97.5 142 GLN B N 1
ATOM 2306 C CA . GLN B 1 142 ? -2.562 24.469 10.156 1 97.5 142 GLN B CA 1
ATOM 2307 C C . GLN B 1 142 ? -2.158 23.719 11.43 1 97.5 142 GLN B C 1
ATOM 2309 O O . GLN B 1 142 ? -2.637 24.031 12.516 1 97.5 142 GLN B O 1
ATOM 2314 N N . GLN B 1 143 ? -1.359 22.75 11.289 1 95.69 143 GLN B N 1
ATOM 2315 C CA . GLN B 1 143 ? -0.794 22.047 12.438 1 95.69 143 GLN B CA 1
ATOM 2316 C C . GLN B 1 143 ? 0.61 21.531 12.125 1 95.69 143 GLN B C 1
ATOM 2318 O O . GLN B 1 143 ? 0.924 21.219 10.977 1 95.69 143 GLN B O 1
ATOM 2323 N N . SER B 1 144 ? 1.406 21.516 13.156 1 96.69 144 SER B N 1
ATOM 2324 C CA . SER B 1 144 ? 2.732 20.906 13.117 1 96.69 144 SER B CA 1
ATOM 2325 C C . SER B 1 144 ? 2.816 19.703 14.055 1 96.69 144 SER B C 1
ATOM 2327 O O . SER B 1 144 ? 2.361 19.766 15.203 1 96.69 144 SER B O 1
ATOM 2329 N N . VAL B 1 145 ? 3.311 18.656 13.523 1 95.75 145 VAL B N 1
ATOM 2330 C CA . VAL B 1 145 ? 3.432 17.453 14.352 1 95.75 145 VAL B CA 1
ATOM 2331 C C . VAL B 1 145 ? 4.887 17 14.391 1 95.75 145 VAL B C 1
ATOM 2333 O O . VAL B 1 145 ? 5.605 17.109 13.398 1 95.75 145 VAL B O 1
ATOM 2336 N N . GLU B 1 146 ? 5.297 16.516 15.531 1 95.06 146 GLU B N 1
ATOM 2337 C CA . GLU B 1 146 ? 6.598 15.867 15.648 1 95.06 146 GLU B CA 1
ATOM 2338 C C . GLU B 1 146 ? 6.52 14.406 15.203 1 95.06 146 GLU B C 1
ATOM 2340 O O . GLU B 1 146 ? 5.766 13.617 15.773 1 95.06 146 GLU B O 1
ATOM 2345 N N . LEU B 1 147 ? 7.309 14.07 14.188 1 93.88 147 LEU B N 1
ATOM 2346 C CA . LEU B 1 147 ? 7.305 12.688 13.719 1 93.88 147 LEU B CA 1
ATOM 2347 C C . LEU B 1 147 ? 7.941 11.766 14.75 1 93.88 147 LEU B C 1
ATOM 2349 O O . LEU B 1 147 ? 8.945 12.117 15.367 1 93.88 147 LEU B O 1
ATOM 2353 N N . THR B 1 148 ? 7.316 10.633 14.898 1 94.19 148 THR B N 1
ATOM 2354 C CA . THR B 1 148 ? 7.738 9.688 15.93 1 94.19 148 THR B CA 1
ATOM 2355 C C . THR B 1 148 ? 9.016 8.961 15.508 1 94.19 148 THR B C 1
ATOM 2357 O O . THR B 1 148 ? 9.156 8.57 14.344 1 94.19 148 THR B O 1
ATOM 2360 N N . ARG B 1 149 ? 9.867 8.812 16.469 1 92.06 149 ARG B N 1
ATOM 2361 C CA . ARG B 1 149 ? 11.031 7.973 16.234 1 92.06 149 ARG B CA 1
ATOM 2362 C C . ARG B 1 149 ? 10.656 6.492 16.297 1 92.06 149 ARG B C 1
ATOM 2364 O O . ARG B 1 149 ? 9.992 6.055 17.234 1 92.06 149 ARG B O 1
ATOM 2371 N N . LEU 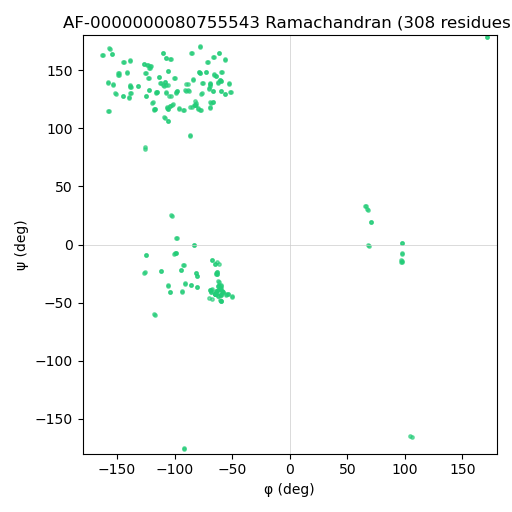B 1 150 ? 11.039 5.801 15.328 1 92.44 150 LEU B N 1
ATOM 2372 C CA . LEU B 1 150 ? 10.758 4.367 15.328 1 92.44 150 LEU B CA 1
ATOM 2373 C C . LEU B 1 150 ? 11.727 3.623 16.234 1 92.44 150 LEU B C 1
ATOM 2375 O O . LEU B 1 150 ? 12.891 4.008 16.359 1 92.44 150 LEU B O 1
ATOM 2379 N N . PRO B 1 151 ? 11.203 2.562 16.828 1 90 151 PRO B N 1
ATOM 2380 C CA . PRO B 1 151 ? 12.188 1.688 17.469 1 90 151 PRO B CA 1
ATOM 2381 C C . PRO B 1 151 ? 13.195 1.104 16.484 1 90 151 PRO B C 1
ATOM 2383 O O . PRO B 1 151 ? 12.992 1.176 15.273 1 90 151 PRO B O 1
ATOM 2386 N N . THR B 1 152 ? 14.25 0.591 17.016 1 90.94 152 THR B N 1
ATOM 2387 C CA . THR B 1 152 ? 15.227 -0.055 16.156 1 90.94 152 THR B CA 1
ATOM 2388 C C . THR B 1 152 ? 14.641 -1.315 15.523 1 90.94 152 THR B C 1
ATOM 2390 O O . THR B 1 152 ? 14.062 -2.154 16.219 1 90.94 152 THR B O 1
ATOM 2393 N N . ILE B 1 153 ? 14.641 -1.371 14.227 1 91.38 153 ILE B N 1
ATOM 2394 C CA . ILE B 1 153 ? 14.258 -2.564 13.477 1 91.38 153 ILE B CA 1
ATOM 2395 C C . ILE B 1 153 ? 15.5 -3.232 12.891 1 91.38 153 ILE B C 1
ATOM 2397 O O . ILE B 1 153 ? 16.219 -2.635 12.078 1 91.38 153 ILE B O 1
ATOM 2401 N N . SER B 1 154 ? 15.711 -4.434 13.367 1 90.62 154 SER B N 1
ATOM 2402 C CA . SER B 1 154 ? 16.875 -5.191 12.914 1 90.62 154 SER B CA 1
ATOM 2403 C C . SER B 1 154 ? 16.453 -6.398 12.086 1 90.62 154 SER B C 1
ATOM 2405 O O . SER B 1 154 ? 15.469 -7.07 12.406 1 90.62 154 SER B O 1
ATOM 2407 N N . ILE B 1 155 ? 17.203 -6.598 11.031 1 89.81 155 ILE B N 1
ATOM 2408 C CA . ILE B 1 155 ? 16.969 -7.75 10.164 1 89.81 155 ILE B CA 1
ATOM 2409 C C . ILE B 1 155 ? 18.203 -8.641 10.141 1 89.81 155 ILE B C 1
ATOM 2411 O O . ILE B 1 155 ? 19.297 -8.188 9.82 1 89.81 155 ILE B O 1
ATOM 2415 N N . GLY B 1 156 ? 18.031 -9.922 10.523 1 83.06 156 GLY B N 1
ATOM 2416 C CA . GLY B 1 156 ? 19.141 -10.844 10.57 1 83.06 156 GLY B CA 1
ATOM 2417 C C . GLY B 1 156 ? 18.719 -12.289 10.742 1 83.06 156 GLY B C 1
ATOM 2418 O O . GLY B 1 156 ? 17.594 -12.57 11.156 1 83.06 156 GLY B O 1
#

Nearest PDB structures (foldseek):
  5cpg-assembly1_B  TM=9.978E-01  e=3.819E-27  Pseudomonas aeruginosa
  1iq6-assembly1_A  TM=9.741E-01  e=6.426E-16  Aeromonas caviae
  4ffu-assembly2_K  TM=8.514E-01  e=3.823E-13  Sinorhizobium meliloti 1021
  4rv2-assembly1_A-2  TM=8.147E-01  e=7.454E-09  Mycolicibacterium smegmatis MC2 155
  3bnv-assembly4_H  TM=8.003E-01  e=2.190E-05  Campylobacter jejuni

Sequence (312 aa):
MSQVTNVPYGDLEVGQKASYSKTVEEKDIQLFAALSGDHNPVHLDPEFAARSPYKERIAHGMFSGALISAAVACTMPGPGTIYLGQTMQFTRAVKLGDTLTVRLEILEKLPKFRVRIATRVYNQRDELVVDGEAEILAPRRQQSVELTRLPTISIGMSQVTNVPYGDLEVGQKASYSKTVEEKDIQLFAALSGDHNPVHLDPEFAARSPYKERIAHGMFSGALISAAVACTMPGPGTIYLGQTMQFTRAVKLGDTLTVRLEILEKLPKFRVRIATRVYNQRDELVVDGEAEILAPRRQQSVELTRLPTISIG

Organism: Azotobacter vinelandii (strain DJ / ATCC BAA-1303) (NCBI:txid322710)

InterPro domains:
  IPR002539 MaoC-like dehydratase domain [PF01575] (16-115)
  IPR003965 Fatty acid synthase [PR01483] (26-48)
  IPR003965 Fatty acid synthase [PR01483] (48-69)
  IPR029069 HotDog domain superfamily [SSF54637] (5-142)
  IPR050965 UPF0336/Enoyl-CoA hydratase-related [PTHR43437] (13-142)

Foldseek 3Di:
DDKFKFAFLVRDDAFDKDKDKDAAALVLQVVCCVVVVPPPCLAHPQVVVCPDPNNGRFHDQCSLVVRLVCCVCPPYRHPPKAWDDKDKDFDDTHHHGWMKMWMKGFHDQDPPQKTKIWTWIATPVRHTGMTMITIIRGHHDMDMDDDDDDDDDDDD/DDKFKFAFLVRDDAFDKDKDKDAAALVLQVVCCVVVVPPPCLAHPQVVVCPDPNNGRFHDQCSLVVRLVCCVCPPYRHPPKAWDDKDKDFDDTHHHGWMKMWMKGFHDQDPPQKTKIWTWIATPVRHTGMTMITIIRGHHDMDMDDDDDDDDDDDD